Protein AF-A0A972BQ17-F1 (afdb_monomer)

pLDDT: mean 80.41, std 13.52, range [44.25, 97.5]

Structure (mmCIF, N/CA/C/O backbone):
data_AF-A0A972BQ17-F1
#
_entry.id   AF-A0A972BQ17-F1
#
loop_
_atom_site.group_PDB
_atom_site.id
_atom_site.type_symbol
_atom_site.label_atom_id
_atom_site.label_alt_id
_atom_site.label_comp_id
_atom_site.label_asym_id
_atom_site.label_entity_id
_atom_site.label_seq_id
_atom_site.pdbx_PDB_ins_code
_atom_site.Cartn_x
_atom_site.Cartn_y
_atom_site.Cartn_z
_atom_site.occupancy
_atom_site.B_iso_or_equiv
_atom_site.auth_seq_id
_atom_site.auth_comp_id
_atom_site.auth_asym_id
_atom_site.auth_atom_id
_atom_site.pdbx_PDB_model_num
ATOM 1 N N . MET A 1 1 ? 5.286 -0.772 -32.865 1.00 54.47 1 MET A N 1
ATOM 2 C CA . MET A 1 1 ? 3.864 -1.175 -32.809 1.00 54.47 1 MET A CA 1
ATOM 3 C C . MET A 1 1 ? 3.623 -2.475 -33.567 1.00 54.47 1 MET A C 1
ATOM 5 O O . MET A 1 1 ? 2.971 -3.344 -33.008 1.00 54.47 1 MET A O 1
ATOM 9 N N . ASP A 1 2 ? 4.194 -2.655 -34.762 1.00 59.00 2 ASP A N 1
ATOM 10 C CA . ASP A 1 2 ? 3.992 -3.886 -35.552 1.00 59.00 2 ASP A CA 1
ATOM 11 C C . ASP A 1 2 ? 4.653 -5.130 -34.928 1.00 59.00 2 ASP A C 1
ATOM 13 O O . ASP A 1 2 ? 4.007 -6.164 -34.807 1.00 59.00 2 ASP A O 1
ATOM 17 N N . TYR A 1 3 ? 5.858 -4.989 -34.365 1.00 61.72 3 TYR A N 1
ATOM 18 C CA . TYR A 1 3 ? 6.576 -6.077 -33.677 1.00 61.72 3 TYR A CA 1
ATOM 19 C C . TYR A 1 3 ? 5.795 -6.734 -32.519 1.00 61.72 3 TYR A C 1
ATOM 21 O O . TYR A 1 3 ? 5.807 -7.952 -32.380 1.00 61.72 3 TYR A O 1
ATOM 29 N N . VAL A 1 4 ? 5.081 -5.947 -31.702 1.00 63.31 4 VAL A N 1
ATOM 30 C CA . VAL A 1 4 ? 4.314 -6.450 -30.539 1.00 63.31 4 VAL A CA 1
ATOM 31 C C . VAL A 1 4 ? 3.166 -7.358 -30.998 1.00 63.31 4 VAL A C 1
ATOM 33 O O . VAL A 1 4 ? 2.957 -8.438 -30.448 1.00 63.31 4 VAL A O 1
ATOM 36 N N . LYS A 1 5 ? 2.490 -6.969 -32.088 1.00 66.94 5 LYS A N 1
ATOM 37 C CA . LYS A 1 5 ? 1.437 -7.774 -32.719 1.00 66.94 5 LYS A CA 1
ATOM 38 C C . LYS A 1 5 ? 1.998 -9.027 -33.396 1.00 66.94 5 LYS A C 1
ATOM 40 O O . LYS A 1 5 ? 1.369 -10.077 -33.333 1.00 66.94 5 LYS A O 1
ATOM 45 N N . GLU A 1 6 ? 3.178 -8.937 -34.009 1.00 69.88 6 GLU A N 1
ATOM 46 C CA . GLU A 1 6 ? 3.848 -10.066 -34.675 1.00 69.88 6 GLU A CA 1
ATOM 47 C C . GLU A 1 6 ? 4.265 -11.182 -33.706 1.00 69.88 6 GLU A C 1
ATOM 49 O O . GLU A 1 6 ? 4.233 -12.355 -34.076 1.00 69.88 6 GLU A O 1
ATOM 54 N N . ILE A 1 7 ? 4.602 -10.845 -32.456 1.00 70.25 7 ILE A N 1
ATOM 55 C CA . ILE A 1 7 ? 4.907 -11.831 -31.404 1.00 70.25 7 ILE A CA 1
ATOM 56 C C . ILE A 1 7 ? 3.667 -12.289 -30.616 1.00 70.25 7 ILE A C 1
ATOM 58 O O . ILE A 1 7 ? 3.803 -13.077 -29.679 1.00 70.25 7 ILE A O 1
ATOM 62 N N . GLY A 1 8 ? 2.468 -11.824 -30.991 1.00 75.38 8 GLY A N 1
ATOM 63 C CA . GLY A 1 8 ? 1.206 -12.189 -30.342 1.00 75.38 8 GLY A CA 1
ATOM 64 C C . GLY A 1 8 ? 1.109 -11.736 -28.883 1.00 75.38 8 GLY A C 1
ATOM 65 O O . GLY A 1 8 ? 0.513 -12.445 -28.073 1.00 75.38 8 GLY A O 1
ATOM 66 N N . LYS A 1 9 ? 1.739 -10.607 -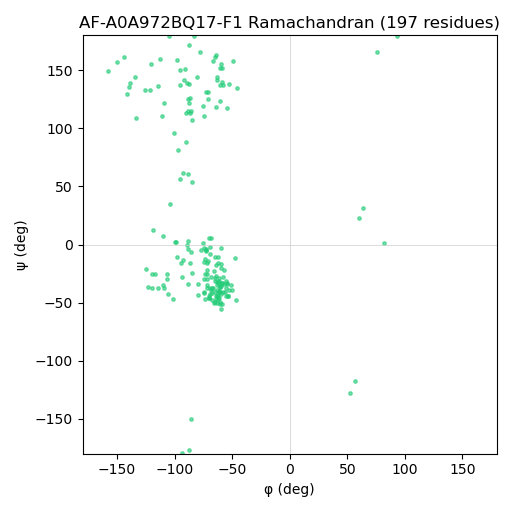28.542 1.00 75.25 9 LYS A N 1
ATOM 67 C CA . LYS A 1 9 ? 1.729 -10.013 -27.199 1.00 75.25 9 LYS A CA 1
ATOM 68 C C . LYS A 1 9 ? 0.965 -8.694 -27.200 1.00 75.25 9 LYS A C 1
ATOM 70 O O . LYS A 1 9 ? 0.811 -8.059 -28.242 1.00 75.25 9 LYS A O 1
ATOM 75 N N . ASP A 1 10 ? 0.529 -8.275 -26.023 1.00 77.81 10 ASP A N 1
ATOM 76 C CA . ASP A 1 10 ? -0.045 -6.958 -25.779 1.00 77.81 10 ASP A CA 1
ATOM 77 C C . ASP A 1 10 ? 1.007 -6.006 -25.201 1.00 77.81 10 ASP A C 1
ATOM 79 O O . ASP A 1 10 ? 1.998 -6.418 -24.602 1.00 77.81 10 ASP A O 1
ATOM 83 N N . CYS A 1 11 ? 0.786 -4.694 -25.325 1.00 75.75 11 CYS A N 1
ATOM 84 C CA . CYS A 1 11 ? 1.703 -3.686 -24.779 1.00 75.75 11 CYS A CA 1
ATOM 85 C C . CYS A 1 11 ? 1.964 -3.890 -23.272 1.00 75.75 11 CYS A C 1
ATOM 87 O O . CYS A 1 11 ? 3.069 -3.644 -22.791 1.00 75.75 11 CYS A O 1
ATOM 89 N N . VAL A 1 12 ? 0.953 -4.369 -22.539 1.00 74.81 12 VAL A N 1
ATOM 90 C CA . VAL A 1 12 ? 1.007 -4.625 -21.089 1.00 74.81 12 VAL A CA 1
ATOM 91 C C . VAL A 1 12 ? 1.857 -5.840 -20.714 1.00 74.81 12 VAL A C 1
ATOM 93 O O . VAL A 1 12 ? 2.229 -5.974 -19.552 1.00 74.81 12 VAL A O 1
ATOM 96 N N . ASP A 1 13 ? 2.185 -6.706 -21.676 1.00 76.00 13 ASP A N 1
ATOM 97 C CA . ASP A 1 13 ? 3.092 -7.835 -21.449 1.00 76.00 13 ASP A CA 1
ATOM 98 C C . ASP A 1 13 ? 4.543 -7.364 -21.289 1.00 76.00 13 ASP A C 1
ATOM 100 O O . ASP A 1 13 ? 5.361 -8.061 -20.693 1.00 76.00 13 ASP A O 1
ATOM 104 N N . CYS A 1 14 ? 4.861 -6.169 -21.797 1.00 74.94 14 CYS A N 1
ATOM 105 C CA . CYS A 1 14 ? 6.169 -5.534 -21.649 1.00 74.94 14 CYS A CA 1
ATOM 106 C C . CYS A 1 14 ? 6.139 -4.360 -20.660 1.00 74.94 14 CYS A C 1
ATOM 108 O O . CYS A 1 14 ? 7.137 -4.091 -20.008 1.00 74.94 14 CYS A O 1
ATOM 110 N N . HIS A 1 15 ? 5.007 -3.671 -20.521 1.00 78.75 15 HIS A N 1
ATOM 111 C CA . HIS A 1 15 ? 4.846 -2.532 -19.618 1.00 78.75 15 HIS A CA 1
ATOM 112 C C . HIS A 1 15 ? 4.137 -2.955 -18.330 1.00 78.75 15 HIS A C 1
ATOM 114 O O . HIS A 1 15 ? 2.904 -3.007 -18.269 1.00 78.75 15 HIS A O 1
ATOM 120 N N . HIS A 1 16 ? 4.917 -3.251 -17.284 1.00 75.69 16 HIS A N 1
ATOM 121 C CA . HIS A 1 16 ? 4.419 -3.770 -15.999 1.00 75.69 16 HIS A CA 1
ATOM 122 C C . HIS A 1 16 ? 3.530 -2.771 -15.229 1.00 75.69 16 HIS A C 1
ATOM 124 O O . HIS A 1 16 ? 2.853 -3.109 -14.253 1.00 75.69 16 HIS A O 1
ATOM 130 N N . GLU A 1 17 ? 3.494 -1.522 -15.681 1.00 71.75 17 GLU A N 1
ATOM 131 C CA . GLU A 1 17 ? 2.600 -0.471 -15.233 1.00 71.75 17 GLU A CA 1
ATOM 132 C C . GLU A 1 17 ? 1.246 -0.417 -15.939 1.00 71.75 17 GLU A C 1
ATOM 134 O O . GLU A 1 17 ? 0.296 0.143 -15.391 1.00 71.75 17 GLU A O 1
ATOM 139 N N . GLY A 1 18 ? 1.123 -1.089 -17.085 1.00 62.47 18 GLY A N 1
ATOM 140 C CA . GLY A 1 18 ? -0.040 -1.053 -17.968 1.00 62.47 18 GLY A CA 1
ATOM 141 C C . GLY A 1 18 ? -1.253 -1.875 -17.523 1.00 62.47 18 GLY A C 1
ATOM 142 O O . GLY A 1 18 ? -2.298 -1.792 -18.158 1.00 62.47 18 GLY A O 1
ATOM 143 N N . LYS A 1 19 ? -1.182 -2.643 -16.426 1.00 60.69 19 LYS A N 1
ATOM 144 C CA . LYS A 1 19 ? -2.341 -3.417 -15.927 1.00 60.69 19 LYS A CA 1
ATOM 145 C C . LYS A 1 19 ? -3.406 -2.572 -15.211 1.00 60.69 19 LYS A C 1
ATOM 147 O O . LYS A 1 19 ? -4.388 -3.130 -14.725 1.00 60.69 19 LYS A O 1
ATOM 152 N N . LYS A 1 20 ? -3.245 -1.244 -15.112 1.00 59.53 20 LYS A N 1
ATOM 153 C CA . LYS A 1 20 ? -4.263 -0.372 -14.507 1.00 59.53 20 LYS A CA 1
ATOM 154 C C . LYS A 1 20 ? -5.286 0.098 -15.552 1.00 59.53 20 LYS A C 1
ATOM 156 O O . LYS A 1 20 ? -4.881 0.751 -16.508 1.00 59.53 20 LYS A O 1
ATOM 161 N N . PRO A 1 21 ? -6.601 -0.111 -15.329 1.00 53.44 21 PRO A N 1
ATOM 162 C CA . PRO A 1 21 ? -7.661 0.325 -16.250 1.00 53.44 21 PRO A CA 1
ATOM 163 C C . PRO A 1 21 ? -7.674 1.831 -16.546 1.00 53.44 21 PRO A C 1
ATOM 165 O O . PRO A 1 21 ? -8.239 2.259 -17.545 1.00 53.44 21 PRO A O 1
ATOM 168 N N . THR A 1 22 ? -7.090 2.639 -15.659 1.00 57.12 22 THR A N 1
ATOM 169 C CA . THR A 1 22 ? -7.093 4.105 -15.730 1.00 57.12 22 THR A CA 1
ATOM 170 C C . THR A 1 22 ? -5.878 4.684 -16.452 1.00 57.12 22 THR A C 1
ATOM 172 O O . THR A 1 22 ? -5.879 5.866 -16.781 1.00 57.12 22 THR A O 1
ATOM 175 N N . LEU A 1 23 ? -4.836 3.884 -16.705 1.00 66.12 23 LEU A N 1
ATOM 176 C CA . LEU A 1 23 ? -3.639 4.362 -17.386 1.00 66.12 23 LEU A CA 1
ATOM 177 C C . LEU A 1 23 ? -3.865 4.279 -18.901 1.00 66.12 23 LEU A C 1
ATOM 179 O O . LEU A 1 23 ? -3.888 3.199 -19.483 1.00 66.12 23 LEU A O 1
ATOM 183 N N . SER A 1 24 ? -4.055 5.435 -19.539 1.00 59.88 24 SER A N 1
ATOM 184 C CA . SER A 1 24 ? -4.444 5.516 -20.957 1.00 59.88 24 SER A CA 1
ATOM 185 C C . SER A 1 24 ? -3.327 5.114 -21.936 1.00 59.88 24 SER A C 1
ATOM 187 O O . SER A 1 24 ? -3.595 4.883 -23.114 1.00 59.88 24 SER A O 1
ATOM 189 N N . SER A 1 25 ? -2.076 5.019 -21.472 1.00 67.50 25 SER A N 1
ATOM 190 C CA . SER A 1 25 ? -0.921 4.614 -22.279 1.00 67.50 25 SER A CA 1
ATOM 191 C C . SER A 1 25 ? 0.219 4.072 -21.416 1.00 67.50 25 SER A C 1
ATOM 193 O O . SER A 1 25 ? 0.426 4.534 -20.296 1.00 67.50 25 SER A O 1
ATOM 195 N N . ALA A 1 26 ? 0.992 3.141 -21.975 1.00 75.31 26 ALA A N 1
ATOM 196 C CA . ALA A 1 26 ? 2.261 2.685 -21.413 1.00 75.31 26 ALA A CA 1
ATOM 197 C C . ALA A 1 26 ? 3.209 3.864 -21.124 1.00 75.31 26 ALA A C 1
ATOM 199 O O . ALA A 1 26 ? 3.319 4.787 -21.936 1.00 75.31 26 ALA A O 1
ATOM 200 N N . VAL A 1 27 ? 3.890 3.828 -19.979 1.00 79.94 27 VAL A N 1
ATOM 201 C CA . VAL A 1 27 ? 4.843 4.861 -19.564 1.00 79.94 27 VAL A CA 1
ATOM 202 C C . VAL A 1 27 ? 6.246 4.404 -19.979 1.00 79.94 27 VAL A C 1
ATOM 204 O O . VAL A 1 27 ? 6.585 3.230 -19.827 1.00 79.94 27 VAL A O 1
ATOM 207 N N . PRO A 1 28 ? 7.100 5.282 -20.531 1.00 84.31 28 PRO A N 1
ATOM 208 C CA . PRO A 1 28 ? 8.475 4.904 -20.834 1.00 84.31 28 PRO A CA 1
ATOM 209 C C . PRO A 1 28 ? 9.201 4.430 -19.571 1.00 84.31 28 PRO A C 1
ATOM 211 O O . PRO A 1 28 ? 9.125 5.094 -18.540 1.00 84.31 28 PRO A O 1
ATOM 214 N N . CYS A 1 29 ? 9.987 3.349 -19.659 1.00 84.19 29 CYS A N 1
ATOM 215 C CA . CYS A 1 29 ? 10.745 2.823 -18.513 1.00 84.19 29 CYS A CA 1
ATOM 216 C C . CYS A 1 29 ? 11.552 3.933 -17.829 1.00 84.19 29 CYS A C 1
ATOM 218 O O . CYS A 1 29 ? 11.598 4.025 -16.609 1.00 84.19 29 CYS A O 1
ATOM 220 N N . GLY A 1 30 ? 12.117 4.833 -18.641 1.00 86.31 30 GLY A N 1
ATOM 221 C CA . GLY A 1 30 ? 12.927 5.960 -18.205 1.00 86.31 30 GLY A CA 1
ATOM 222 C C . GLY A 1 30 ? 12.236 7.003 -17.331 1.00 86.31 30 GLY A C 1
ATOM 223 O O . GLY A 1 30 ? 12.949 7.797 -16.722 1.00 86.31 30 GLY A O 1
ATOM 224 N N . SER A 1 31 ? 10.904 7.010 -17.278 1.00 85.75 31 SER A N 1
ATOM 225 C CA . SER A 1 31 ? 10.126 7.914 -16.433 1.00 85.75 31 SER A CA 1
ATOM 226 C C . SER A 1 31 ? 10.168 7.506 -14.959 1.00 85.75 31 SER A C 1
ATOM 228 O O . SER A 1 31 ? 10.110 8.375 -14.097 1.00 85.75 31 SER A O 1
ATOM 230 N N . CYS A 1 32 ? 10.308 6.209 -14.663 1.00 83.88 32 CYS A N 1
ATOM 231 C CA . CYS A 1 32 ? 10.485 5.701 -13.295 1.00 83.88 32 CYS A CA 1
ATOM 232 C C . CYS A 1 32 ? 11.910 5.180 -13.052 1.00 83.88 32 CYS A C 1
ATOM 234 O O . CYS A 1 32 ? 12.472 5.400 -11.987 1.00 83.88 32 CYS A O 1
ATOM 236 N N . HIS A 1 33 ? 12.514 4.536 -14.049 1.00 86.50 33 HIS A N 1
ATOM 237 C CA . HIS A 1 33 ? 13.873 4.000 -14.023 1.00 86.50 33 HIS A CA 1
ATOM 238 C C . HIS A 1 33 ? 14.828 4.994 -14.685 1.00 86.50 33 HIS A C 1
ATOM 240 O O . HIS A 1 33 ? 15.141 4.911 -15.880 1.00 86.50 33 HIS A O 1
ATOM 246 N N . ALA A 1 34 ? 15.244 5.999 -13.920 1.00 86.06 34 ALA A N 1
ATOM 247 C CA . ALA A 1 34 ? 16.163 7.016 -14.403 1.00 86.06 34 ALA A CA 1
ATOM 248 C C . ALA A 1 34 ? 17.556 6.427 -14.688 1.00 86.06 34 ALA A C 1
ATOM 250 O O . ALA A 1 34 ? 17.931 5.370 -14.175 1.00 86.06 34 ALA A O 1
ATOM 251 N N . THR A 1 35 ? 18.330 7.114 -15.529 1.00 86.69 35 THR A N 1
ATOM 252 C CA . THR A 1 35 ? 19.771 6.837 -15.633 1.00 86.69 35 THR A CA 1
ATOM 253 C C . THR A 1 35 ? 20.471 7.242 -14.335 1.00 86.69 35 THR A C 1
ATOM 255 O O . THR A 1 35 ? 21.350 6.534 -13.867 1.00 86.69 35 THR A O 1
ATOM 258 N N . GLU A 1 36 ? 20.027 8.346 -13.726 1.00 83.19 36 GLU A N 1
ATOM 259 C CA . GLU A 1 36 ? 20.487 8.823 -12.425 1.00 83.19 36 GLU A CA 1
ATOM 260 C C . GLU A 1 36 ? 19.302 9.352 -11.610 1.00 83.19 36 GLU A C 1
ATOM 262 O O . GLU A 1 36 ? 18.475 10.108 -12.119 1.00 83.19 36 GLU A O 1
ATOM 267 N N . PHE A 1 37 ? 19.239 8.992 -10.330 1.00 78.94 37 PHE A N 1
ATOM 268 C CA . PHE A 1 37 ? 18.228 9.484 -9.389 1.00 78.94 37 PHE A CA 1
ATOM 269 C C . PHE A 1 37 ? 18.738 10.719 -8.635 1.00 78.94 37 PHE A C 1
ATOM 271 O O . PHE A 1 37 ? 18.920 10.708 -7.417 1.00 78.94 37 PHE A O 1
ATOM 278 N N . ASN A 1 38 ? 19.026 11.774 -9.390 1.00 78.06 38 ASN A N 1
ATOM 279 C CA . ASN A 1 38 ? 19.574 13.030 -8.884 1.00 78.06 38 ASN A CA 1
ATOM 280 C C . ASN A 1 38 ? 18.461 14.063 -8.577 1.00 78.06 38 ASN A C 1
ATOM 282 O O . ASN A 1 38 ? 17.270 13.793 -8.738 1.00 78.06 38 ASN A O 1
ATOM 286 N N . ALA A 1 39 ? 18.845 15.262 -8.126 1.00 80.19 39 ALA A N 1
ATOM 287 C CA . ALA A 1 39 ? 17.893 16.320 -7.768 1.00 80.19 39 ALA A CA 1
ATOM 288 C C . ALA A 1 39 ? 17.015 16.794 -8.946 1.00 80.19 39 ALA A C 1
ATOM 290 O O . ALA A 1 39 ? 15.885 17.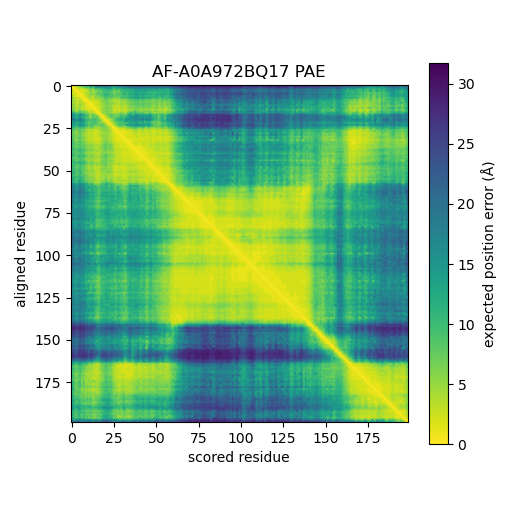227 -8.724 1.00 80.19 39 ALA A O 1
ATOM 291 N N . GLU A 1 40 ? 17.514 16.699 -10.182 1.00 83.62 40 GLU A N 1
ATOM 292 C CA . GLU A 1 40 ? 16.753 17.023 -11.394 1.00 83.62 40 GLU A CA 1
ATOM 293 C C . GLU A 1 40 ? 15.617 16.016 -11.590 1.00 83.62 40 GLU A C 1
ATOM 295 O O . GLU A 1 40 ? 14.459 16.418 -11.683 1.00 83.62 40 GLU A O 1
ATOM 300 N N . PHE A 1 41 ? 15.900 14.711 -11.486 1.00 84.12 41 PHE A N 1
ATOM 301 C CA . PHE A 1 41 ? 14.850 13.688 -11.476 1.00 84.12 41 PHE A CA 1
ATOM 302 C C . PHE A 1 41 ? 13.818 13.941 -10.369 1.00 84.12 41 PHE A C 1
ATOM 304 O O . PHE A 1 41 ? 12.614 13.856 -10.619 1.00 84.12 41 PHE A O 1
ATOM 311 N N . SER A 1 42 ? 14.260 14.280 -9.151 1.00 78.00 42 SER A N 1
ATOM 312 C CA . SER A 1 42 ? 13.363 14.575 -8.025 1.00 78.00 42 SER A CA 1
ATOM 313 C C . SER A 1 42 ? 12.418 15.749 -8.298 1.00 78.00 42 SER A C 1
ATOM 315 O O . SER A 1 42 ? 11.278 15.724 -7.840 1.00 78.00 42 SER A O 1
ATOM 317 N N . SER A 1 43 ? 12.879 16.771 -9.021 1.00 82.44 43 SER A N 1
ATOM 318 C CA . SER A 1 43 ? 12.066 17.918 -9.437 1.00 82.44 43 SER A CA 1
ATOM 319 C C . SER A 1 43 ? 11.094 17.535 -10.556 1.00 82.44 43 SER A C 1
ATOM 321 O O . SER A 1 43 ? 9.900 17.824 -10.487 1.00 82.44 43 SER A O 1
ATOM 323 N N . ASP A 1 44 ? 11.595 16.837 -11.570 1.00 86.19 44 ASP A N 1
ATOM 324 C CA . ASP A 1 44 ? 10.884 16.649 -12.830 1.00 86.19 44 ASP A CA 1
ATOM 325 C C . ASP A 1 44 ? 9.810 15.560 -12.766 1.00 86.19 44 ASP A C 1
ATOM 327 O O . ASP A 1 44 ? 8.763 15.684 -13.403 1.00 86.19 44 ASP A O 1
ATOM 331 N N . HIS A 1 45 ? 10.011 14.488 -11.993 1.00 85.38 45 HIS A N 1
ATOM 332 C CA . HIS A 1 45 ? 9.025 13.400 -11.943 1.00 85.38 45 HIS A CA 1
ATOM 333 C C . HIS A 1 45 ? 7.692 13.837 -11.314 1.00 85.38 45 HIS A C 1
ATOM 335 O O . HIS A 1 45 ? 6.657 13.244 -11.611 1.00 85.38 45 HIS A O 1
ATOM 341 N N . GLN A 1 46 ? 7.695 14.894 -10.494 1.00 82.31 46 GLN A N 1
ATOM 342 C CA . GLN A 1 46 ? 6.486 15.443 -9.872 1.00 82.31 46 GLN A CA 1
ATOM 343 C C . GLN A 1 46 ? 5.512 16.027 -10.903 1.00 82.31 46 GLN A C 1
ATOM 345 O O . GLN A 1 46 ? 4.306 16.048 -10.667 1.00 82.31 46 GLN A O 1
ATOM 350 N N . THR A 1 47 ? 6.024 16.511 -12.038 1.00 84.88 47 THR A N 1
ATOM 351 C CA . THR A 1 47 ? 5.227 17.145 -13.098 1.00 84.88 47 THR A CA 1
ATOM 352 C C . THR A 1 47 ? 5.070 16.256 -14.327 1.00 84.88 47 THR A C 1
ATOM 354 O O . THR A 1 47 ? 4.086 16.388 -15.052 1.00 84.88 47 THR A O 1
ATOM 357 N N . ASN A 1 48 ? 6.012 15.336 -14.551 1.00 85.56 48 ASN A N 1
ATOM 358 C CA . ASN A 1 48 ? 6.078 14.527 -15.767 1.00 85.56 48 ASN A CA 1
ATOM 359 C C . ASN A 1 48 ? 5.472 13.121 -15.631 1.00 85.56 48 ASN A C 1
ATOM 361 O O . ASN A 1 48 ? 5.303 12.438 -16.644 1.00 85.56 48 ASN A O 1
ATOM 365 N N . LEU A 1 49 ? 5.147 12.666 -14.415 1.00 84.88 49 LEU A N 1
ATOM 366 C CA . LEU A 1 49 ? 4.509 11.367 -14.200 1.00 84.88 49 LEU A CA 1
ATOM 367 C C . LEU A 1 49 ? 2.976 11.460 -14.175 1.00 84.88 49 LEU A C 1
ATOM 369 O O . LEU A 1 49 ? 2.426 12.389 -13.580 1.00 84.88 49 LEU A O 1
ATOM 373 N N . PRO A 1 50 ? 2.260 10.472 -14.751 1.00 83.06 50 PRO A N 1
ATOM 374 C CA . PRO A 1 50 ? 0.813 10.377 -14.593 1.00 83.06 50 PRO A CA 1
ATOM 375 C C . PRO A 1 50 ? 0.435 10.209 -13.118 1.00 83.06 50 PRO A C 1
ATOM 377 O O . PRO A 1 50 ? 1.049 9.409 -12.403 1.00 83.06 50 PRO A O 1
ATOM 380 N N . GLN A 1 51 ? -0.605 10.913 -12.670 1.00 79.56 51 GLN A N 1
ATOM 381 C CA . GLN A 1 51 ? -1.050 10.920 -11.271 1.00 79.56 51 GLN A CA 1
ATOM 382 C C . GLN A 1 51 ? -1.347 9.506 -10.735 1.00 79.56 51 GLN A C 1
ATOM 384 O O . GLN A 1 51 ? -1.126 9.202 -9.563 1.00 79.56 51 GLN A O 1
ATOM 389 N N . GLU A 1 52 ? -1.799 8.600 -11.602 1.00 77.75 52 GLU A N 1
ATOM 390 C CA . GLU A 1 52 ? -2.118 7.205 -11.288 1.00 77.75 52 GLU A CA 1
ATOM 391 C C . GLU A 1 52 ? -0.891 6.385 -10.850 1.00 77.75 52 GLU A C 1
ATOM 393 O O . GLU A 1 52 ? -1.034 5.300 -10.264 1.00 77.75 52 GLU A O 1
ATOM 398 N N . THR A 1 53 ? 0.311 6.888 -11.147 1.00 77.25 53 THR A N 1
ATOM 399 C CA . THR A 1 53 ? 1.594 6.255 -10.823 1.00 77.25 53 THR A CA 1
ATOM 400 C C . THR A 1 53 ? 2.202 6.750 -9.514 1.00 77.25 53 THR A C 1
ATOM 402 O O . THR A 1 53 ? 3.037 6.044 -8.954 1.00 77.25 53 THR A O 1
ATOM 405 N N . CYS A 1 54 ? 1.736 7.876 -8.958 1.00 77.88 54 CYS A N 1
ATOM 406 C CA . CYS A 1 54 ? 2.316 8.474 -7.750 1.00 77.88 54 CYS A CA 1
ATOM 407 C C . CYS A 1 54 ? 2.297 7.510 -6.558 1.00 77.88 54 CYS A C 1
ATOM 409 O O . CYS A 1 54 ? 3.296 7.367 -5.859 1.00 77.88 54 CYS A O 1
ATOM 411 N N . VAL A 1 55 ? 1.202 6.760 -6.390 1.00 74.06 55 VAL A N 1
ATOM 412 C CA . VAL A 1 55 ? 1.033 5.782 -5.297 1.00 74.06 55 VAL A CA 1
ATOM 413 C C . VAL A 1 55 ? 1.928 4.545 -5.416 1.00 74.06 55 VAL A C 1
ATOM 415 O O . VAL A 1 55 ? 1.866 3.673 -4.560 1.00 74.06 55 VAL A O 1
ATOM 418 N N . ARG A 1 56 ? 2.738 4.416 -6.476 1.00 74.56 56 ARG A N 1
ATOM 419 C CA . ARG A 1 56 ? 3.738 3.338 -6.570 1.00 74.56 56 ARG A CA 1
ATOM 420 C C . ARG A 1 56 ? 4.900 3.552 -5.612 1.00 74.56 56 ARG A C 1
ATOM 422 O O . ARG A 1 56 ? 5.436 2.581 -5.101 1.00 74.56 56 ARG A O 1
ATOM 429 N N . CYS A 1 57 ? 5.269 4.811 -5.401 1.00 73.81 57 CYS A N 1
ATOM 430 C CA . CYS A 1 57 ? 6.361 5.195 -4.509 1.00 73.81 57 CYS A CA 1
ATOM 431 C C . CYS A 1 57 ? 5.822 5.976 -3.314 1.00 73.81 57 CYS A C 1
ATOM 433 O O . CYS A 1 57 ? 6.265 5.783 -2.191 1.00 73.81 57 CYS A O 1
ATOM 435 N N . HIS A 1 58 ? 4.809 6.810 -3.545 1.00 72.25 58 HIS A N 1
ATOM 436 C CA . HIS A 1 58 ? 4.121 7.542 -2.502 1.00 72.25 58 HIS A CA 1
ATOM 437 C C . HIS A 1 58 ? 2.857 6.801 -2.052 1.00 72.25 58 HIS A C 1
ATOM 439 O O . HIS A 1 58 ? 1.735 7.294 -2.171 1.00 72.25 58 HIS A O 1
ATOM 445 N N . HIS A 1 59 ? 3.014 5.550 -1.620 1.00 68.56 59 HIS A N 1
ATOM 446 C CA . HIS A 1 59 ? 1.908 4.853 -0.975 1.00 68.56 59 HIS A CA 1
ATOM 447 C C . HIS A 1 59 ? 1.813 5.294 0.484 1.00 68.56 59 HIS A C 1
ATOM 449 O O . HIS A 1 59 ? 2.822 5.519 1.150 1.00 68.56 59 HIS A O 1
ATOM 455 N N . VAL A 1 60 ? 0.586 5.397 0.983 1.00 70.75 60 VAL A N 1
ATOM 456 C CA . VAL A 1 60 ? 0.359 5.621 2.408 1.00 70.75 60 VAL A CA 1
ATOM 457 C C . VAL A 1 60 ? 0.684 4.332 3.151 1.00 70.75 60 VAL A C 1
ATOM 459 O O . VAL A 1 60 ? 0.240 3.253 2.750 1.00 70.75 60 VAL A O 1
ATOM 462 N N . GLU A 1 61 ? 1.469 4.437 4.216 1.00 75.94 61 GLU A N 1
ATOM 463 C CA . GLU A 1 61 ? 1.652 3.336 5.153 1.00 75.94 61 GLU A CA 1
ATOM 464 C C . GLU A 1 61 ? 0.543 3.390 6.200 1.00 75.94 61 GLU A C 1
ATOM 466 O O . GLU A 1 61 ? 0.302 4.417 6.837 1.00 75.94 61 GLU A O 1
ATOM 471 N N . LEU A 1 62 ? -0.163 2.273 6.351 1.00 79.88 62 LEU A N 1
ATOM 472 C CA . LEU A 1 62 ? -1.155 2.113 7.402 1.00 79.88 62 LEU A CA 1
ATOM 473 C C . LEU A 1 62 ? -0.446 1.584 8.643 1.00 79.88 62 LEU A C 1
ATOM 475 O O . LEU A 1 62 ? 0.204 0.539 8.614 1.00 79.88 62 LEU A O 1
ATOM 479 N N . GLY A 1 63 ? -0.554 2.347 9.716 1.00 80.94 63 GLY A N 1
ATOM 480 C CA . GLY A 1 63 ? 0.001 2.043 11.015 1.00 80.94 63 GLY A CA 1
ATOM 481 C C . GLY A 1 63 ? -0.926 1.175 11.838 1.00 80.94 63 GLY A C 1
ATOM 482 O O . GLY A 1 63 ? -1.688 0.341 11.334 1.00 80.94 63 GLY A O 1
ATOM 483 N N . LYS A 1 64 ? -0.832 1.368 13.152 1.00 87.38 64 LYS A N 1
ATOM 484 C CA . LYS A 1 64 ? -1.590 0.578 14.109 1.00 87.38 64 LYS A CA 1
ATOM 485 C C . LYS A 1 64 ? -3.091 0.719 13.836 1.00 87.38 64 LYS A C 1
ATOM 487 O O . LYS A 1 64 ? -3.591 1.806 13.555 1.00 87.38 64 LYS A O 1
ATOM 492 N N . LEU A 1 65 ? -3.799 -0.398 13.967 1.00 88.69 65 LEU A N 1
ATOM 493 C CA . LEU A 1 65 ? -5.252 -0.418 13.983 1.00 88.69 65 LEU A CA 1
ATOM 494 C C . LEU A 1 65 ? -5.761 0.356 15.218 1.00 88.69 65 LEU A C 1
ATOM 496 O O . LEU A 1 65 ? -5.468 -0.008 16.360 1.00 88.69 65 LEU A O 1
ATOM 500 N N . THR A 1 66 ? -6.510 1.428 14.987 1.00 87.38 66 THR A N 1
ATOM 501 C CA . THR A 1 66 ? -7.227 2.240 15.976 1.00 87.38 66 THR A CA 1
ATOM 502 C C . THR A 1 66 ? -8.592 1.618 16.275 1.00 87.38 66 THR A C 1
ATOM 504 O O . THR A 1 66 ? -9.632 2.258 16.156 1.00 87.38 66 THR A O 1
ATOM 507 N N . TYR A 1 67 ? 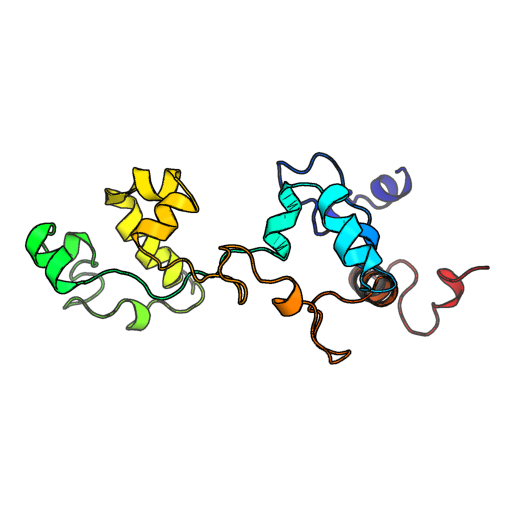-8.581 0.339 16.646 1.00 89.50 67 TYR A N 1
ATOM 508 C CA . TYR A 1 67 ? -9.760 -0.452 16.987 1.00 89.50 67 TYR A CA 1
ATOM 509 C C . TYR A 1 67 ? -9.576 -1.061 18.374 1.00 89.50 67 TYR A C 1
ATOM 511 O O . TYR A 1 67 ? -8.524 -1.634 18.668 1.00 89.50 67 TYR A O 1
ATOM 519 N N . ASP A 1 68 ? -10.608 -0.948 19.204 1.00 92.06 68 ASP A N 1
ATOM 520 C CA . ASP A 1 68 ? -10.686 -1.595 20.509 1.00 92.06 68 ASP A CA 1
ATOM 521 C C . ASP A 1 68 ? -11.761 -2.680 20.457 1.00 92.06 68 ASP A C 1
ATOM 523 O O . ASP A 1 68 ? -12.945 -2.381 20.308 1.00 92.06 68 ASP A O 1
ATOM 527 N N . HIS A 1 69 ? -11.330 -3.939 20.524 1.00 92.38 69 HIS A N 1
ATOM 528 C CA . HIS A 1 69 ? -12.209 -5.092 20.358 1.00 92.38 69 HIS A CA 1
ATOM 529 C C . HIS A 1 69 ? -13.323 -5.134 21.406 1.00 92.38 69 HIS A C 1
ATOM 531 O O . HIS A 1 69 ? -14.491 -5.279 21.052 1.00 92.38 69 HIS A O 1
ATOM 537 N N . ASP A 1 70 ? -12.967 -4.979 22.680 1.00 94.38 70 ASP A N 1
ATOM 538 C CA . ASP A 1 70 ? -13.891 -5.199 23.792 1.00 94.38 70 ASP A CA 1
ATOM 539 C C . ASP A 1 70 ? -14.950 -4.098 23.835 1.00 94.38 70 ASP A C 1
ATOM 541 O O . ASP A 1 70 ? -16.146 -4.384 23.874 1.00 94.38 70 ASP A O 1
ATOM 545 N N . THR A 1 71 ? -14.530 -2.838 23.696 1.00 95.31 71 THR A N 1
ATOM 546 C CA . THR A 1 71 ? -15.456 -1.702 23.633 1.00 95.31 71 THR A CA 1
ATOM 547 C C . THR A 1 71 ? -16.403 -1.821 22.440 1.00 95.31 71 THR A C 1
ATOM 549 O O . THR A 1 71 ? -17.588 -1.504 22.555 1.00 95.31 71 THR A O 1
ATOM 552 N N . HIS A 1 72 ? -15.902 -2.259 21.282 1.00 93.94 72 HIS A N 1
ATOM 553 C CA . HIS A 1 72 ? -16.722 -2.378 20.081 1.00 93.94 72 HIS A CA 1
ATOM 554 C C . HIS A 1 72 ? -17.744 -3.514 20.206 1.00 93.94 72 HIS A C 1
ATOM 556 O O . HIS A 1 72 ? -18.921 -3.321 19.896 1.00 93.94 72 HIS A O 1
ATOM 562 N N . ALA A 1 73 ? -17.318 -4.669 20.720 1.00 94.62 73 ALA A N 1
ATOM 563 C CA . ALA A 1 73 ? -18.199 -5.801 20.968 1.00 94.62 73 ALA A CA 1
ATOM 564 C C . ALA A 1 73 ? -19.301 -5.445 21.978 1.00 94.62 73 ALA A C 1
ATOM 566 O O . ALA A 1 73 ? -20.473 -5.697 21.713 1.00 94.62 73 ALA A O 1
ATOM 567 N N . GLU A 1 74 ? -18.956 -4.793 23.091 1.00 96.00 74 GLU A N 1
ATOM 568 C CA . GLU A 1 74 ? -19.926 -4.402 24.122 1.00 96.00 74 GLU A CA 1
ATOM 569 C C . GLU A 1 74 ? -20.979 -3.402 23.624 1.00 96.00 74 GLU A C 1
ATOM 571 O O . GLU A 1 74 ? -22.126 -3.434 24.074 1.00 96.00 74 GLU A O 1
ATOM 576 N N . GLN A 1 75 ? -20.599 -2.491 22.726 1.00 95.00 75 GLN A N 1
ATOM 577 C CA . GLN A 1 75 ? -21.490 -1.426 22.263 1.00 95.00 75 GLN A CA 1
ATOM 578 C C . GLN A 1 75 ? -22.343 -1.818 21.055 1.00 95.00 75 GLN A C 1
ATOM 580 O O . GLN A 1 75 ? -23.467 -1.325 20.935 1.00 95.00 75 GLN A O 1
ATOM 585 N N . TYR A 1 76 ? -21.815 -2.653 20.156 1.00 92.75 76 TYR A N 1
ATOM 586 C CA . TYR A 1 76 ? -22.402 -2.846 18.827 1.00 92.75 76 TYR A CA 1
ATOM 587 C C . TYR A 1 76 ? -22.724 -4.302 18.481 1.00 92.75 76 TYR A C 1
ATOM 589 O O . TYR A 1 76 ? -23.572 -4.519 17.615 1.00 92.75 76 TYR A O 1
ATOM 597 N N . ALA A 1 77 ? -22.106 -5.291 19.135 1.00 93.12 77 ALA A N 1
ATOM 598 C CA . ALA A 1 77 ? -22.378 -6.697 18.847 1.00 93.12 77 ALA A CA 1
ATOM 599 C C . ALA A 1 77 ? -23.540 -7.231 19.697 1.00 93.12 77 ALA A C 1
ATOM 601 O O . ALA A 1 77 ? -23.664 -6.956 20.889 1.00 93.12 77 ALA A O 1
ATOM 602 N N . SER A 1 78 ? -24.393 -8.037 19.072 1.00 94.06 78 SER A N 1
ATOM 603 C CA . SER A 1 78 ? -25.463 -8.784 19.738 1.00 94.06 78 SER A CA 1
ATOM 604 C C . SER A 1 78 ? -25.028 -10.202 20.119 1.00 94.06 78 SER A C 1
ATOM 606 O O . SER A 1 78 ? -25.517 -10.758 21.104 1.00 94.06 78 SER A O 1
ATOM 608 N N . ALA A 1 79 ? -24.084 -10.770 19.365 1.00 93.25 79 ALA A N 1
ATOM 609 C CA . ALA A 1 79 ? -23.460 -12.061 19.613 1.00 93.25 79 ALA A CA 1
ATOM 610 C C . ALA A 1 79 ? -22.020 -12.084 19.074 1.00 93.25 79 ALA A C 1
ATOM 612 O O . ALA A 1 79 ? -21.683 -11.368 18.136 1.00 93.25 79 ALA A O 1
ATOM 613 N N . CYS A 1 80 ? -21.168 -12.965 19.610 1.00 92.62 80 CYS A N 1
ATOM 614 C CA . CYS A 1 80 ? -19.781 -13.106 19.142 1.00 92.62 80 CYS A CA 1
ATOM 615 C C . CYS A 1 80 ? -19.706 -13.475 17.649 1.00 92.62 80 CYS A C 1
ATOM 617 O O . CYS A 1 80 ? -18.805 -13.041 16.935 1.00 92.62 80 CYS A O 1
ATOM 619 N N . THR A 1 81 ? -20.690 -14.242 17.173 1.00 92.69 81 THR A N 1
ATOM 620 C CA . THR A 1 81 ? -20.840 -14.686 15.779 1.00 92.69 81 THR A CA 1
ATOM 621 C C . THR A 1 81 ? -21.196 -13.562 14.805 1.00 92.69 81 THR A C 1
ATOM 623 O O . THR A 1 81 ? -21.181 -13.779 13.595 1.00 92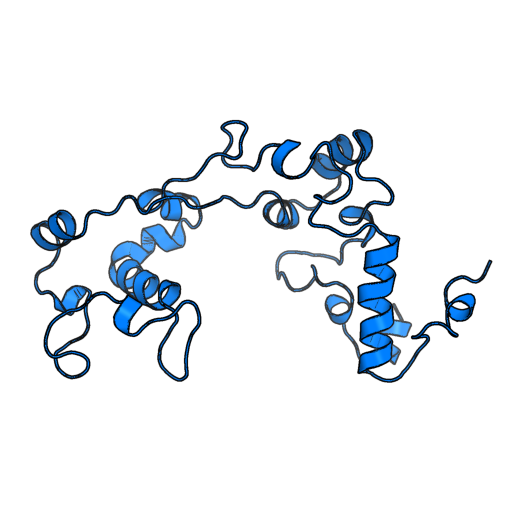.69 81 THR A O 1
ATOM 626 N N . ASP A 1 82 ? -21.504 -12.358 15.298 1.00 93.06 82 ASP A N 1
ATOM 627 C CA . ASP A 1 82 ? -21.690 -11.184 14.437 1.00 93.06 82 ASP A CA 1
ATOM 628 C C . ASP A 1 82 ? -20.372 -10.824 13.727 1.00 93.06 82 ASP A C 1
ATOM 630 O O . ASP A 1 82 ? -20.375 -10.303 12.612 1.00 93.06 82 ASP A O 1
ATOM 634 N N . CYS A 1 83 ? -19.231 -11.165 14.339 1.00 93.44 83 CYS A N 1
ATOM 635 C CA . CYS A 1 83 ? -17.898 -10.964 13.770 1.00 93.44 83 CYS A CA 1
ATOM 636 C C . CYS A 1 83 ? -17.120 -12.277 13.595 1.00 93.44 83 CYS A C 1
ATOM 638 O O . CYS A 1 83 ? -16.425 -12.443 12.591 1.00 93.44 83 CYS A O 1
ATOM 640 N N . HIS A 1 84 ? -17.254 -13.219 14.530 1.00 94.19 84 HIS A N 1
ATOM 641 C CA . HIS A 1 84 ? -16.599 -14.527 14.483 1.00 94.19 84 HIS A CA 1
ATOM 642 C C . HIS A 1 84 ? -17.417 -15.563 13.711 1.00 94.19 84 HIS A C 1
ATOM 644 O O . HIS A 1 84 ? -18.548 -15.318 13.289 1.00 94.19 84 HIS A O 1
ATOM 650 N N . HIS A 1 85 ? -16.821 -16.728 13.481 1.00 92.75 85 HIS A N 1
ATOM 651 C CA . HIS A 1 85 ? -17.549 -17.872 12.956 1.00 92.75 85 HIS A CA 1
ATOM 652 C C . HIS A 1 85 ? -18.376 -18.543 14.055 1.00 92.75 85 HIS A C 1
ATOM 654 O O . HIS A 1 85 ? -18.216 -18.261 15.243 1.00 92.75 85 HIS A O 1
ATOM 660 N N . ASP A 1 86 ? -19.294 -19.409 13.645 1.00 91.06 86 ASP A N 1
ATOM 661 C CA . ASP A 1 86 ? -20.042 -20.246 14.573 1.00 91.06 86 ASP A CA 1
ATOM 662 C C . ASP A 1 86 ? -19.257 -21.512 14.972 1.00 91.06 86 ASP A C 1
ATOM 664 O O . ASP A 1 86 ? -18.138 -21.780 14.513 1.00 91.06 86 ASP A O 1
ATOM 668 N N . ALA A 1 87 ? -19.892 -22.304 15.838 1.00 92.19 87 ALA A N 1
ATOM 669 C CA . ALA A 1 87 ? -19.339 -23.522 16.413 1.00 92.19 87 ALA A CA 1
ATOM 670 C C . ALA A 1 87 ? -19.014 -24.632 15.395 1.00 92.19 87 ALA A C 1
ATOM 672 O O . ALA A 1 87 ? -18.369 -25.614 15.767 1.00 92.19 87 ALA A O 1
ATOM 673 N N . GLU A 1 88 ? -19.445 -24.515 14.132 1.00 92.62 88 GLU A N 1
ATOM 674 C CA . GLU A 1 88 ? -19.081 -25.468 13.079 1.00 92.62 88 GLU A CA 1
ATOM 675 C C . GLU A 1 88 ? -17.613 -25.321 12.655 1.00 92.62 88 GLU A C 1
ATOM 677 O O . GLU A 1 88 ? -17.008 -26.293 12.196 1.00 92.62 88 GLU A O 1
ATOM 682 N N . ILE A 1 89 ? -17.030 -24.129 12.834 1.00 91.94 89 ILE A N 1
ATOM 683 C CA . ILE A 1 89 ? -15.632 -23.834 12.494 1.00 91.94 89 ILE A CA 1
ATOM 684 C C . ILE A 1 89 ? -14.748 -23.846 13.744 1.00 91.94 89 ILE A C 1
ATOM 686 O O . ILE A 1 89 ? -13.685 -24.470 13.735 1.00 91.94 89 ILE A O 1
ATOM 690 N N . GLU A 1 90 ? -15.176 -23.189 14.823 1.00 87.38 90 GLU A N 1
ATOM 691 C CA . GLU A 1 90 ? -14.432 -23.125 16.083 1.00 87.38 90 GLU A CA 1
ATOM 692 C C . GLU A 1 90 ? -15.379 -23.211 17.281 1.00 87.38 90 GLU A C 1
ATOM 694 O O . GLU A 1 90 ? -16.362 -22.487 17.356 1.00 87.38 90 GLU A O 1
ATOM 699 N N . ALA A 1 91 ? -15.095 -24.099 18.238 1.00 87.81 91 ALA A N 1
ATOM 700 C CA . ALA A 1 91 ? -15.988 -24.313 19.381 1.00 87.81 91 ALA A CA 1
ATOM 701 C C . ALA A 1 91 ? -16.161 -23.057 20.254 1.00 87.81 91 ALA A C 1
ATOM 703 O O . ALA A 1 91 ? -17.224 -22.863 20.833 1.00 87.81 91 ALA A O 1
ATOM 704 N N . GLU A 1 92 ? -15.120 -22.227 20.340 1.00 90.25 92 GLU A N 1
ATOM 705 C CA . GLU A 1 92 ? -15.114 -20.936 21.025 1.00 90.25 92 GLU A CA 1
ATOM 706 C C . GLU A 1 92 ? -14.341 -19.927 20.161 1.00 90.25 92 GLU A C 1
ATOM 708 O O . GLU A 1 92 ? -13.292 -20.307 19.630 1.00 90.25 92 GLU A O 1
ATOM 713 N N . PRO A 1 93 ? -14.803 -18.666 20.042 1.00 91.56 93 PRO A N 1
ATOM 714 C CA . PRO A 1 93 ? -14.127 -17.633 19.261 1.00 91.56 93 PRO A CA 1
ATOM 715 C C . PRO A 1 93 ? -12.660 -17.428 19.663 1.00 91.56 93 PRO A C 1
ATOM 717 O O . PRO A 1 93 ? -12.351 -17.021 20.787 1.00 91.56 93 PRO A O 1
ATOM 720 N N . GLY A 1 94 ? -11.747 -17.691 18.730 1.00 91.50 94 GLY A N 1
ATOM 721 C CA . GLY A 1 94 ? -10.313 -17.480 18.869 1.00 91.50 94 GLY A CA 1
ATOM 722 C C . GLY A 1 94 ? -9.800 -16.265 18.096 1.00 91.50 94 GLY A C 1
ATOM 723 O O . GLY A 1 94 ? -10.526 -15.557 17.397 1.00 91.50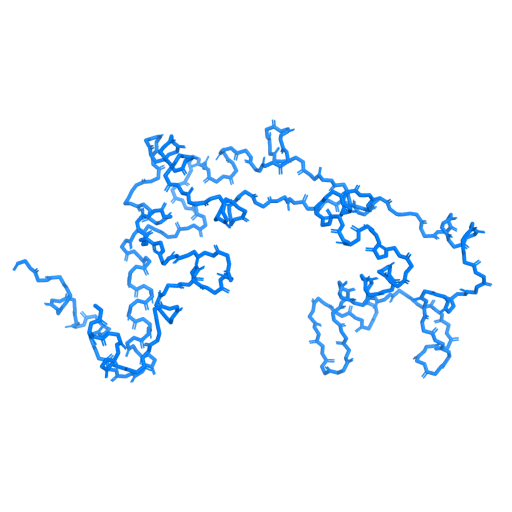 94 GLY A O 1
ATOM 724 N N . ALA A 1 95 ? -8.493 -16.013 18.204 1.00 93.12 95 ALA A N 1
ATOM 725 C CA . ALA A 1 95 ? -7.849 -14.997 17.379 1.00 93.12 95 ALA A CA 1
ATOM 726 C C . ALA A 1 95 ? -7.778 -15.478 15.922 1.00 93.12 95 ALA A C 1
ATOM 728 O O . ALA A 1 95 ? -7.279 -16.571 15.654 1.00 93.12 95 ALA A O 1
ATOM 729 N N . CYS A 1 96 ? -8.191 -14.635 14.971 1.00 93.69 96 CYS A N 1
ATOM 730 C CA . CYS A 1 96 ? -8.279 -15.003 13.552 1.00 93.69 96 CYS A CA 1
ATOM 731 C C . CYS A 1 96 ? -6.953 -15.546 12.991 1.00 93.69 96 CYS A C 1
ATOM 733 O O . CYS A 1 96 ? -6.942 -16.430 12.138 1.00 93.69 96 CYS A O 1
ATOM 735 N N . ASN A 1 97 ? -5.822 -15.041 13.493 1.00 94.62 97 ASN A N 1
ATOM 736 C CA . ASN A 1 97 ? -4.483 -15.426 13.047 1.00 94.62 97 ASN A CA 1
ATOM 737 C C . ASN A 1 97 ? -4.035 -16.829 13.492 1.00 94.62 97 ASN A C 1
ATOM 739 O O . ASN A 1 97 ? -2.966 -17.276 13.081 1.00 94.62 97 ASN A O 1
ATOM 743 N N . GLN A 1 98 ? -4.823 -17.529 14.315 1.00 94.44 98 GLN A N 1
ATOM 744 C CA . GLN A 1 98 ? -4.568 -18.931 14.652 1.00 94.44 98 GLN A CA 1
ATOM 745 C C . GLN A 1 98 ? -4.777 -19.851 13.442 1.00 94.44 98 GLN A C 1
ATOM 747 O O . GLN A 1 98 ? -4.123 -20.889 13.346 1.00 94.44 98 GLN A O 1
ATOM 752 N N . CYS A 1 99 ? -5.651 -19.455 12.510 1.00 94.06 99 CYS A N 1
ATOM 753 C CA . CYS A 1 99 ? -5.940 -20.206 11.287 1.00 94.06 99 CYS A CA 1
ATOM 754 C C . CYS A 1 99 ? -5.703 -19.385 10.010 1.00 94.06 99 CYS A C 1
ATOM 756 O O . CYS A 1 99 ? -5.229 -19.933 9.018 1.00 94.06 99 CYS A O 1
ATOM 758 N N . HIS A 1 100 ? -5.993 -18.081 10.014 1.00 96.31 100 HIS A N 1
ATOM 759 C CA . HIS A 1 100 ? -5.783 -17.213 8.856 1.00 96.31 100 HIS A CA 1
ATOM 760 C C . HIS A 1 100 ? -4.352 -16.659 8.833 1.00 96.31 100 HIS A C 1
ATOM 762 O O . HIS A 1 100 ? -3.963 -15.866 9.690 1.00 96.31 100 HIS A O 1
ATOM 768 N N . GLY A 1 101 ? -3.567 -17.072 7.837 1.00 95.31 101 GLY A N 1
ATOM 769 C CA . GLY A 1 101 ? -2.181 -16.635 7.650 1.00 95.31 101 GLY A CA 1
ATOM 770 C C . GLY A 1 101 ? -2.037 -15.345 6.835 1.00 95.31 101 GLY A C 1
ATOM 771 O O . GLY A 1 101 ? -3.012 -14.740 6.399 1.00 95.31 101 GLY A O 1
ATOM 772 N N . GLU A 1 102 ? -0.794 -14.931 6.580 1.00 94.00 102 GLU A N 1
ATOM 773 C CA . GLU A 1 102 ? -0.487 -13.756 5.741 1.00 94.00 102 GLU A CA 1
ATOM 774 C C . GLU A 1 102 ? -1.042 -13.894 4.313 1.00 94.00 102 GLU A C 1
ATOM 776 O O . GLU A 1 102 ? -1.450 -12.914 3.691 1.00 94.00 102 GLU A O 1
ATOM 781 N N . LYS A 1 103 ? -1.081 -15.125 3.799 1.00 94.12 103 LYS A N 1
ATOM 782 C CA . LYS A 1 103 ? -1.597 -15.467 2.474 1.00 94.12 103 LYS A CA 1
ATOM 783 C C . LYS A 1 103 ? -2.753 -16.445 2.616 1.00 94.12 103 LYS A C 1
ATOM 785 O O . LYS A 1 103 ? -2.835 -17.169 3.605 1.00 94.12 103 LYS A O 1
ATOM 790 N N . ALA A 1 104 ? -3.623 -16.458 1.614 1.00 95.88 104 ALA A N 1
ATOM 791 C CA . ALA A 1 104 ? -4.674 -17.459 1.523 1.00 95.88 104 ALA A CA 1
ATOM 792 C C . ALA A 1 104 ? -4.076 -18.869 1.363 1.00 95.88 104 ALA A C 1
ATOM 794 O O . ALA A 1 104 ? -3.063 -19.039 0.680 1.00 95.88 104 ALA A O 1
ATOM 795 N N . ASP A 1 105 ? -4.731 -19.859 1.967 1.00 95.31 105 ASP A N 1
ATOM 796 C CA . ASP A 1 105 ? -4.375 -21.276 1.883 1.00 95.31 105 ASP A CA 1
ATOM 797 C C . ASP A 1 105 ? -5.626 -22.118 1.600 1.00 95.31 105 ASP A C 1
ATOM 799 O O . ASP A 1 105 ? -6.526 -22.245 2.433 1.00 95.31 105 ASP A O 1
ATOM 803 N N . GLY A 1 106 ? -5.716 -22.660 0.385 1.00 94.06 106 GLY A N 1
ATOM 804 C CA . GLY A 1 106 ? -6.903 -23.371 -0.085 1.00 94.06 106 GLY A CA 1
ATOM 805 C C . GLY A 1 106 ? -8.163 -22.503 -0.008 1.00 94.06 106 GLY A C 1
ATOM 806 O O . GLY A 1 106 ? -8.254 -21.471 -0.670 1.00 94.06 106 GLY A O 1
ATOM 807 N N . ASN A 1 107 ? -9.135 -22.936 0.800 1.00 91.75 107 ASN A N 1
ATOM 808 C CA . ASN A 1 107 ? -10.388 -22.206 1.036 1.00 91.75 107 ASN A CA 1
ATOM 809 C C . ASN A 1 107 ? -10.300 -21.207 2.202 1.00 91.75 107 ASN A C 1
ATOM 811 O O . ASN A 1 107 ? -11.284 -20.532 2.499 1.00 91.75 107 ASN A O 1
ATOM 815 N N . THR A 1 108 ? -9.150 -21.111 2.868 1.00 94.31 108 THR A N 1
ATOM 816 C CA . THR A 1 108 ? -8.932 -20.188 3.980 1.00 94.31 108 THR A CA 1
ATOM 817 C C . THR A 1 108 ? -8.400 -18.863 3.429 1.00 94.31 108 THR A C 1
ATOM 819 O O . THR A 1 108 ? -7.283 -18.834 2.904 1.00 94.31 108 THR A O 1
ATOM 822 N N . PRO A 1 109 ? -9.152 -17.750 3.518 1.00 96.56 109 PRO A N 1
ATOM 823 C CA . PRO A 1 109 ? -8.658 -16.444 3.094 1.00 96.56 109 PRO A CA 1
ATOM 824 C C . PRO A 1 109 ? -7.481 -15.979 3.958 1.00 96.56 109 PRO A C 1
ATOM 826 O O . PRO A 1 109 ? -7.292 -16.452 5.083 1.00 96.56 109 PRO A O 1
ATOM 829 N N . SER A 1 110 ? -6.709 -15.019 3.444 1.00 97.50 110 SER A N 1
ATOM 830 C CA . SER A 1 110 ? -5.667 -14.361 4.236 1.00 97.50 110 SER A CA 1
ATOM 831 C C . SER A 1 110 ? -6.276 -13.669 5.460 1.00 97.50 110 SER A C 1
ATOM 833 O O . SER A 1 110 ? -7.444 -13.280 5.444 1.00 97.50 110 SER A O 1
ATOM 835 N N . LEU A 1 111 ? -5.482 -13.463 6.510 1.00 96.12 111 LEU A N 1
ATOM 836 C CA . LEU A 1 111 ? -5.904 -12.742 7.713 1.00 96.12 111 LEU A CA 1
ATOM 837 C C . LEU A 1 111 ? -6.476 -11.369 7.371 1.00 96.12 111 LEU A C 1
ATOM 839 O O . LEU A 1 111 ? -7.521 -10.980 7.884 1.00 96.12 111 LEU A O 1
ATOM 843 N N . ARG A 1 112 ? -5.793 -10.658 6.471 1.00 93.38 112 ARG A N 1
ATOM 844 C CA . ARG A 1 112 ? -6.210 -9.344 5.993 1.00 93.38 112 ARG A CA 1
ATOM 845 C C . ARG A 1 112 ? -7.597 -9.407 5.360 1.00 93.38 112 ARG A C 1
ATOM 847 O O . ARG A 1 112 ? -8.455 -8.606 5.710 1.00 93.38 112 ARG A O 1
ATOM 854 N N . ASP A 1 113 ? -7.811 -10.337 4.435 1.00 95.88 113 ASP A N 1
ATOM 855 C CA . ASP A 1 113 ? -9.074 -10.414 3.699 1.00 95.88 113 ASP A CA 1
ATOM 856 C C . ASP A 1 113 ? -10.211 -10.915 4.593 1.00 95.88 113 ASP A C 1
ATOM 858 O O . ASP A 1 113 ? -11.324 -10.402 4.508 1.00 95.88 113 ASP A O 1
ATOM 862 N N . ALA A 1 114 ? -9.930 -11.864 5.492 1.00 95.88 114 ALA A N 1
ATOM 863 C CA . ALA A 1 114 ? -10.896 -12.386 6.454 1.00 95.88 114 ALA A CA 1
ATOM 864 C C . ALA A 1 114 ? -11.424 -11.280 7.380 1.00 95.88 114 ALA A C 1
ATOM 866 O O . ALA A 1 114 ? -12.636 -11.100 7.502 1.00 95.88 114 ALA A O 1
ATOM 867 N N . VAL A 1 115 ? -10.515 -10.508 7.989 1.00 94.44 115 VAL A N 1
ATOM 868 C CA . VAL A 1 115 ? -10.876 -9.409 8.897 1.00 94.44 115 VAL A CA 1
ATOM 869 C C . VAL A 1 115 ? -11.610 -8.306 8.140 1.00 94.44 115 VAL A C 1
ATOM 871 O O . VAL A 1 115 ? -12.696 -7.906 8.556 1.00 94.44 115 VAL A O 1
ATOM 874 N N . HIS A 1 116 ? -11.076 -7.856 7.000 1.00 95.12 116 HIS A N 1
ATOM 875 C CA . HIS A 1 116 ? -11.727 -6.799 6.229 1.00 95.12 116 HIS A CA 1
ATOM 876 C C . HIS A 1 116 ? -13.120 -7.196 5.745 1.00 95.12 116 HIS A C 1
ATOM 878 O O . HIS A 1 116 ? -14.032 -6.388 5.858 1.00 95.12 116 HIS A O 1
ATOM 884 N N . SER A 1 117 ? -13.323 -8.440 5.300 1.00 94.56 117 SER A N 1
ATOM 885 C CA . SER A 1 117 ? -14.646 -8.908 4.860 1.00 94.56 117 SER A CA 1
ATOM 886 C C . SER A 1 117 ? -15.686 -8.832 5.984 1.00 94.56 117 SER A C 1
ATOM 888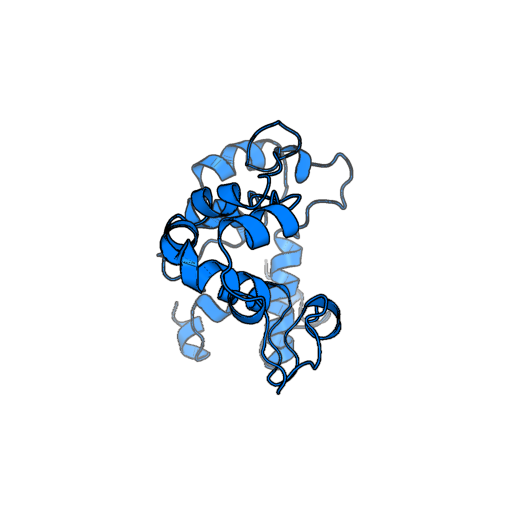 O O . SER A 1 117 ? -16.846 -8.499 5.740 1.00 94.56 117 SER A O 1
ATOM 890 N N . LYS A 1 118 ? -15.287 -9.115 7.233 1.00 93.25 118 LYS A N 1
ATOM 891 C CA . LYS A 1 118 ? -16.179 -8.994 8.393 1.00 93.25 118 LYS A CA 1
ATOM 892 C C . LYS A 1 118 ? -16.500 -7.540 8.711 1.00 93.25 118 LYS A C 1
ATOM 894 O O . LYS A 1 118 ? -17.673 -7.211 8.863 1.00 93.25 118 LYS A O 1
ATOM 899 N N . CYS A 1 119 ? -15.502 -6.662 8.730 1.00 93.69 119 CYS A N 1
ATOM 900 C CA . CYS A 1 119 ? -15.724 -5.235 8.954 1.00 93.69 119 CYS A CA 1
ATOM 901 C C . CYS A 1 119 ? -16.572 -4.598 7.836 1.00 93.69 119 CYS A C 1
ATOM 903 O O . CYS A 1 119 ? -17.495 -3.840 8.123 1.00 93.69 119 CYS A O 1
ATOM 905 N N . GLU A 1 120 ? -16.296 -4.926 6.572 1.00 95.44 120 GLU A N 1
ATOM 906 C CA . GLU A 1 120 ? -16.994 -4.399 5.391 1.00 95.44 120 GLU A CA 1
ATOM 907 C C . GLU A 1 120 ? -18.483 -4.754 5.391 1.00 95.44 120 GLU A C 1
ATOM 909 O O . GLU A 1 120 ? -19.302 -3.951 4.948 1.00 95.44 120 GLU A O 1
ATOM 914 N N . SER A 1 121 ? -18.855 -5.909 5.954 1.00 93.56 121 SER A N 1
ATOM 915 C CA . SER A 1 121 ? -20.257 -6.338 6.018 1.00 93.56 121 SER A CA 1
ATOM 916 C C . SER A 1 121 ? -21.180 -5.345 6.744 1.00 93.56 121 SER A C 1
ATOM 918 O O . SER A 1 121 ? -22.359 -5.254 6.399 1.00 93.56 121 SER A O 1
ATOM 920 N N . CYS A 1 122 ? -20.640 -4.560 7.684 1.00 94.75 122 CYS A N 1
ATOM 921 C CA . CYS A 1 122 ? -21.358 -3.496 8.394 1.00 94.75 122 CYS A CA 1
ATOM 922 C C . CYS A 1 122 ? -20.881 -2.088 7.996 1.00 94.75 122 CYS A C 1
ATOM 924 O O . CYS A 1 122 ? -21.689 -1.164 7.935 1.00 94.75 122 CYS A O 1
ATOM 926 N N . HIS A 1 123 ? -19.588 -1.918 7.707 1.00 93.94 123 HIS A N 1
ATOM 927 C CA . HIS A 1 123 ? -18.945 -0.629 7.427 1.00 93.94 123 HIS A CA 1
ATOM 928 C C . HIS A 1 123 ? -18.659 -0.402 5.938 1.00 93.94 123 HIS A C 1
ATOM 930 O O . HIS A 1 123 ? -17.647 0.205 5.588 1.00 93.94 123 HIS A O 1
ATOM 936 N N . ALA A 1 124 ? -19.525 -0.883 5.043 1.00 95.69 124 ALA A N 1
ATOM 937 C CA . ALA A 1 124 ? -19.341 -0.746 3.595 1.00 95.69 124 ALA A CA 1
ATOM 938 C C . ALA A 1 124 ? -19.052 0.707 3.163 1.00 95.69 124 ALA A C 1
ATOM 940 O O . ALA A 1 124 ? -18.213 0.944 2.296 1.00 95.69 124 ALA A O 1
ATOM 941 N N . ASP A 1 125 ? -19.657 1.693 3.833 1.00 95.06 125 ASP A N 1
ATOM 942 C CA . ASP A 1 125 ? -19.440 3.116 3.567 1.00 95.06 125 ASP A CA 1
ATOM 943 C C . ASP A 1 125 ? -17.992 3.571 3.834 1.00 95.06 125 ASP A C 1
ATOM 945 O O . ASP A 1 125 ? -17.484 4.461 3.150 1.00 95.06 125 ASP A O 1
ATOM 949 N N . MET A 1 126 ? -17.304 2.965 4.807 1.00 93.12 126 MET A N 1
ATOM 950 C CA . MET A 1 126 ? -15.886 3.225 5.068 1.00 93.12 126 MET A CA 1
ATOM 951 C C . MET A 1 126 ? -15.025 2.660 3.932 1.00 93.12 126 MET A C 1
ATOM 953 O O . MET A 1 126 ? -14.136 3.342 3.426 1.00 93.12 126 MET A O 1
ATOM 957 N N . TYR A 1 127 ? -15.325 1.455 3.450 1.00 90.19 127 TYR A N 1
ATOM 958 C CA . TYR A 1 127 ? -14.583 0.845 2.341 1.00 90.19 127 TYR A CA 1
ATOM 959 C C . TYR A 1 127 ? -14.793 1.607 1.021 1.00 90.19 127 TYR A C 1
ATOM 961 O O . TYR A 1 127 ? -13.839 1.822 0.266 1.00 90.19 127 TYR A O 1
ATOM 969 N N . GLU A 1 128 ? -16.003 2.117 0.774 1.00 90.38 128 GLU A N 1
ATOM 970 C CA . GLU A 1 128 ? -16.320 2.963 -0.385 1.00 90.38 128 GLU A CA 1
ATOM 971 C C . GLU A 1 128 ? -15.514 4.273 -0.412 1.00 90.38 128 GLU A C 1
ATOM 973 O O . GLU A 1 128 ? -15.111 4.734 -1.487 1.00 90.38 128 GLU A O 1
ATOM 978 N N . LYS A 1 129 ? -15.211 4.843 0.764 1.00 84.62 129 LYS A N 1
ATOM 979 C CA . LYS A 1 129 ? -14.373 6.047 0.930 1.00 84.62 129 LYS A CA 1
ATOM 980 C C . LYS A 1 129 ? -12.880 5.794 0.683 1.00 84.62 129 LYS A C 1
ATOM 982 O O . LYS A 1 129 ? -12.089 6.740 0.679 1.00 84.62 129 LYS A O 1
ATOM 987 N N . LYS A 1 130 ? -12.466 4.547 0.424 1.00 83.88 130 LYS A N 1
ATOM 988 C CA . LYS A 1 130 ? -11.072 4.165 0.133 1.00 83.88 130 LYS A CA 1
ATOM 989 C C . LYS A 1 130 ? -10.128 4.683 1.224 1.00 83.88 130 LYS A C 1
ATOM 991 O O . LYS A 1 130 ? -10.375 4.446 2.396 1.00 83.88 130 LYS A O 1
ATOM 996 N N . LEU A 1 131 ? -9.060 5.393 0.851 1.00 78.88 131 LEU A N 1
ATOM 997 C CA . LEU A 1 131 ? -8.008 5.843 1.764 1.00 78.88 131 LEU A CA 1
ATOM 998 C C . LEU A 1 131 ? -8.542 6.665 2.948 1.00 78.88 131 LEU A C 1
ATOM 1000 O O . LEU A 1 131 ? -8.037 6.511 4.056 1.00 78.88 131 LEU A O 1
ATOM 1004 N N . GLU A 1 132 ? -9.559 7.502 2.725 1.00 81.81 132 GLU A N 1
ATOM 1005 C CA . GLU A 1 132 ? -10.188 8.278 3.799 1.00 81.81 132 GLU A CA 1
ATOM 1006 C C . GLU A 1 132 ? -10.866 7.348 4.811 1.00 81.81 132 GLU A C 1
ATOM 1008 O O . GLU A 1 132 ? -10.640 7.474 6.008 1.00 81.81 132 GLU A O 1
ATOM 1013 N N . GLY A 1 133 ? -11.602 6.338 4.347 1.00 87.81 133 GLY A N 1
ATOM 1014 C CA . GLY A 1 133 ? -12.218 5.357 5.240 1.00 87.81 133 GLY A CA 1
ATOM 1015 C C . GLY A 1 133 ? -11.223 4.393 5.884 1.00 87.81 133 GLY A C 1
ATOM 1016 O O . GLY A 1 133 ? -11.420 3.993 7.026 1.00 87.81 133 GLY A O 1
ATOM 1017 N N . CYS A 1 134 ? -10.101 4.077 5.223 1.00 87.31 134 CYS A N 1
ATOM 1018 C CA . CYS A 1 134 ? -9.018 3.318 5.855 1.00 87.31 134 CYS A CA 1
ATOM 1019 C C . CYS A 1 134 ? -8.505 4.027 7.116 1.00 87.31 134 CYS A C 1
ATOM 1021 O O . CYS A 1 134 ? -8.137 3.353 8.075 1.00 87.31 134 CYS A O 1
ATOM 1023 N N . SER A 1 135 ? -8.506 5.366 7.123 1.00 87.44 135 SER A N 1
ATOM 1024 C CA . SER A 1 135 ? -8.035 6.172 8.255 1.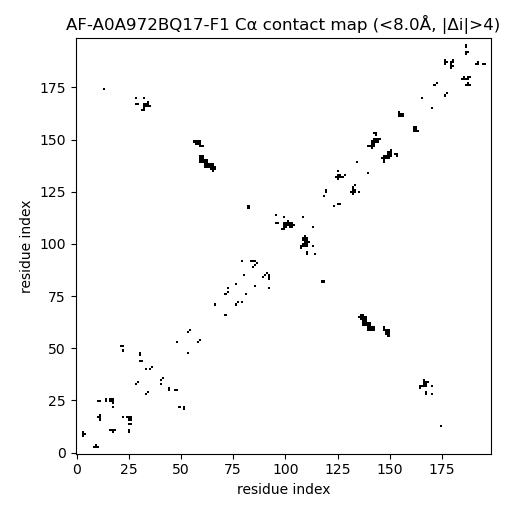00 87.44 135 SER A CA 1
ATOM 1025 C C . SER A 1 135 ? -8.968 6.191 9.468 1.00 87.44 135 SER A C 1
ATOM 1027 O O . SER A 1 135 ? -8.555 6.597 10.550 1.00 87.44 135 SER A O 1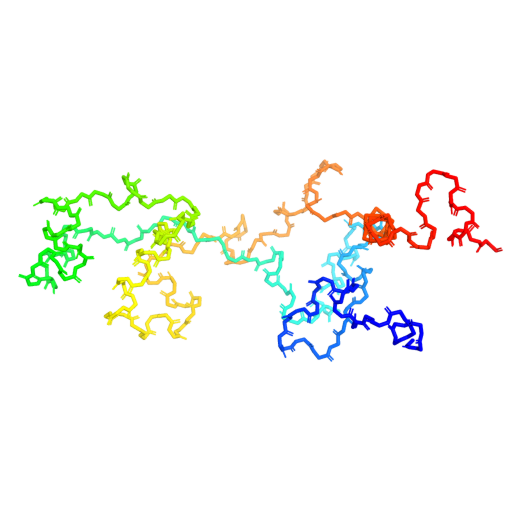
ATOM 1029 N N . GLU A 1 136 ? -10.201 5.703 9.311 1.00 89.69 136 GLU A N 1
ATOM 1030 C CA . GLU A 1 136 ? -11.152 5.542 10.417 1.00 89.69 136 GLU A CA 1
ATOM 1031 C C . GLU A 1 136 ? -10.767 4.358 11.320 1.00 89.69 136 GLU A C 1
ATOM 1033 O O . GLU A 1 136 ? -11.107 4.329 12.503 1.00 89.69 136 GLU A O 1
ATOM 1038 N N . CYS A 1 137 ? -10.041 3.373 10.773 1.00 89.81 137 CYS A N 1
ATOM 1039 C CA . CYS A 1 137 ? -9.604 2.181 11.505 1.00 89.81 137 CYS A CA 1
ATOM 1040 C C . CYS A 1 137 ? -8.087 2.048 11.610 1.00 89.81 137 CYS A C 1
ATOM 1042 O O . CYS A 1 137 ? -7.609 1.376 12.514 1.00 89.81 137 CYS A O 1
ATOM 1044 N N . HIS A 1 138 ? -7.318 2.630 10.697 1.00 90.56 138 HIS A N 1
ATOM 1045 C CA . HIS A 1 138 ? -5.864 2.600 10.730 1.00 90.56 138 HIS A CA 1
ATOM 1046 C C . HIS A 1 138 ? -5.313 3.998 10.938 1.00 90.56 138 HIS A C 1
ATOM 1048 O O . HIS A 1 138 ? -5.694 4.942 10.253 1.00 90.56 138 HIS A O 1
ATOM 1054 N N . GLU A 1 139 ? -4.316 4.113 11.806 1.00 86.19 139 GLU A N 1
ATOM 1055 C CA . GLU A 1 139 ? -3.493 5.311 11.832 1.00 86.19 139 GLU A CA 1
ATOM 1056 C C . GLU A 1 139 ? -2.809 5.481 10.469 1.00 86.19 139 GLU A C 1
ATOM 1058 O O . GLU A 1 139 ? -2.096 4.587 10.012 1.00 86.19 139 GLU A O 1
ATOM 1063 N N . LEU A 1 140 ? -3.004 6.620 9.805 1.00 79.06 140 LEU A N 1
ATOM 1064 C CA . LEU A 1 140 ? -2.192 6.948 8.637 1.00 79.06 140 LEU A CA 1
ATOM 1065 C C . LEU A 1 140 ? -0.812 7.353 9.137 1.00 79.06 140 LEU A C 1
ATOM 1067 O O . LEU A 1 140 ? -0.659 8.417 9.742 1.00 79.06 140 LEU A O 1
ATOM 1071 N N . LEU A 1 141 ? 0.192 6.517 8.885 1.00 70.75 141 LEU A N 1
ATOM 1072 C CA . LEU A 1 141 ? 1.550 6.887 9.235 1.00 70.75 141 LEU A CA 1
ATOM 1073 C C . LEU A 1 141 ? 1.994 7.991 8.280 1.00 70.75 141 LEU A C 1
ATOM 1075 O O . LEU A 1 141 ? 1.927 7.817 7.057 1.00 70.75 141 LEU A O 1
ATOM 1079 N N . PRO A 1 142 ? 2.450 9.141 8.801 1.00 61.09 142 PRO A N 1
ATOM 1080 C CA . PRO A 1 142 ? 3.103 10.097 7.945 1.00 61.09 142 PRO A CA 1
ATOM 1081 C C . PRO A 1 142 ? 4.376 9.447 7.396 1.00 61.09 142 PRO A C 1
ATOM 1083 O O . PRO A 1 142 ? 5.126 8.788 8.121 1.00 61.09 142 PRO A O 1
ATOM 1086 N N . GLY A 1 143 ? 4.689 9.719 6.133 1.00 56.97 143 GLY A N 1
ATOM 1087 C CA . GLY A 1 143 ? 6.074 9.660 5.694 1.00 56.97 143 GLY A CA 1
ATOM 1088 C C . GLY A 1 143 ? 6.961 10.451 6.659 1.00 56.97 143 GLY A C 1
ATOM 1089 O O . GLY A 1 143 ? 6.482 11.361 7.335 1.00 56.97 143 GLY A O 1
ATOM 1090 N N . LYS A 1 144 ? 8.270 10.166 6.715 1.00 44.59 144 LYS A N 1
ATOM 1091 C CA . LYS A 1 144 ? 9.237 10.818 7.637 1.00 44.59 144 LYS A CA 1
ATOM 1092 C C . LYS A 1 144 ? 9.183 12.368 7.715 1.00 44.59 144 LYS A C 1
ATOM 1094 O O . LYS A 1 144 ? 9.809 12.941 8.598 1.00 44.59 144 LYS A O 1
ATOM 1099 N N . SER A 1 145 ? 8.464 13.046 6.819 1.00 44.25 145 SER A N 1
ATOM 1100 C CA . SER A 1 145 ? 8.245 14.493 6.726 1.00 44.25 145 SER A CA 1
ATOM 1101 C C . SER A 1 145 ? 6.920 14.998 7.318 1.00 44.25 145 SER A C 1
ATOM 1103 O O . SER A 1 145 ? 6.651 16.191 7.212 1.00 44.25 145 SER A O 1
ATOM 1105 N N . GLY A 1 146 ? 6.073 14.151 7.913 1.00 51.59 146 GLY A N 1
ATOM 1106 C CA . GLY A 1 146 ? 4.779 14.582 8.471 1.00 51.59 146 GLY A CA 1
ATOM 1107 C C . GLY A 1 146 ? 3.641 14.699 7.444 1.00 51.59 146 GLY A C 1
ATOM 1108 O O . GLY A 1 146 ? 2.527 15.063 7.808 1.00 51.59 146 GLY A O 1
ATOM 1109 N N . SER A 1 147 ? 3.893 14.384 6.170 1.00 55.53 147 SER A N 1
ATOM 1110 C CA . SER A 1 147 ? 2.865 14.234 5.131 1.00 55.53 147 SER A CA 1
ATOM 1111 C C . SER A 1 147 ? 2.374 12.783 5.056 1.00 55.53 147 SER A C 1
ATOM 1113 O O . SER A 1 147 ? 3.188 11.889 5.259 1.00 55.53 147 SER A O 1
ATOM 1115 N N . PRO A 1 148 ? 1.114 12.504 4.659 1.00 56.31 148 PRO A N 1
ATOM 1116 C CA . PRO A 1 148 ? 0.653 11.137 4.360 1.00 56.31 148 PRO A CA 1
ATOM 1117 C C . PRO A 1 148 ? 1.442 10.462 3.227 1.00 56.31 148 PRO A C 1
ATOM 1119 O O . PRO A 1 148 ? 1.382 9.253 3.050 1.00 56.31 148 PRO A O 1
ATOM 1122 N N . GLN A 1 149 ? 2.177 11.259 2.448 1.00 57.06 149 GLN A N 1
ATOM 1123 C CA . GLN A 1 149 ? 3.125 10.781 1.454 1.00 57.06 149 GLN A CA 1
ATOM 1124 C C . GLN A 1 149 ? 4.499 10.550 2.115 1.00 57.06 149 GLN A C 1
ATOM 1126 O O . GLN A 1 149 ? 4.935 11.411 2.892 1.00 57.06 149 GLN A O 1
ATOM 1131 N N . PRO A 1 150 ? 5.204 9.450 1.789 1.00 56.88 150 PRO A N 1
ATOM 1132 C CA . PRO A 1 150 ? 6.604 9.233 2.136 1.00 56.88 150 PRO A CA 1
ATOM 1133 C C . PRO A 1 150 ? 7.445 10.482 1.841 1.00 56.88 150 PRO A C 1
ATOM 1135 O O . PRO A 1 150 ? 7.302 11.104 0.787 1.00 56.88 150 PRO A O 1
ATOM 1138 N N . ALA A 1 151 ? 8.309 10.869 2.783 1.00 58.72 151 ALA A N 1
ATOM 1139 C CA . ALA A 1 151 ? 9.221 11.997 2.598 1.00 58.72 151 ALA A CA 1
ATOM 1140 C C . ALA A 1 151 ? 10.119 11.761 1.382 1.00 58.72 151 ALA A C 1
ATOM 1142 O O . ALA A 1 151 ? 10.474 10.619 1.113 1.00 58.72 151 ALA A O 1
ATOM 1143 N N . CYS A 1 152 ? 10.591 12.800 0.696 1.00 58.19 152 CYS A N 1
ATOM 1144 C CA . CYS A 1 152 ? 11.495 12.612 -0.449 1.00 58.19 152 CYS A CA 1
ATOM 1145 C C . CYS A 1 152 ? 12.717 11.738 -0.068 1.00 58.19 152 CYS A C 1
ATOM 1147 O O . CYS A 1 152 ? 13.110 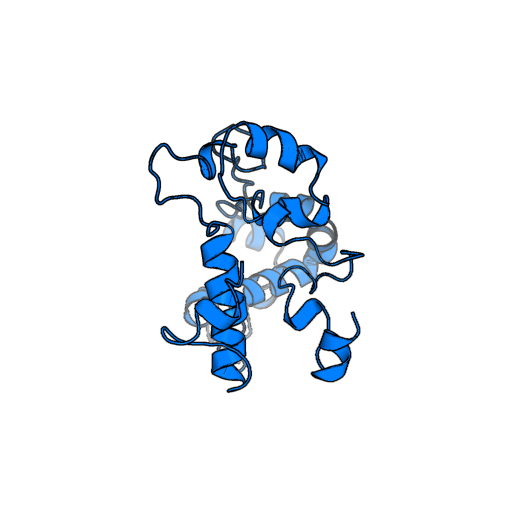10.828 -0.792 1.00 58.19 152 CYS A O 1
ATOM 1149 N N . ASN A 1 153 ? 13.256 11.929 1.141 1.00 55.19 153 ASN A N 1
ATOM 1150 C CA . ASN A 1 153 ? 14.377 11.151 1.688 1.00 55.19 153 ASN A CA 1
ATOM 1151 C C . ASN A 1 153 ? 14.031 9.721 2.158 1.00 55.19 153 ASN A C 1
ATOM 1153 O O . ASN A 1 153 ? 14.916 8.999 2.606 1.00 55.19 153 ASN A O 1
ATOM 1157 N N . SER A 1 154 ? 12.762 9.307 2.096 1.00 53.59 154 SER A N 1
ATOM 1158 C CA . SER A 1 154 ? 12.359 7.914 2.336 1.00 53.59 154 SER A CA 1
ATOM 1159 C C . SER A 1 154 ? 12.718 6.991 1.168 1.00 53.59 154 SER A C 1
ATOM 1161 O O . SER A 1 154 ? 12.756 5.782 1.348 1.00 53.59 154 SER A O 1
ATOM 1163 N N . CYS A 1 155 ? 13.038 7.561 0.002 1.00 54.22 155 CYS A N 1
ATOM 1164 C CA . CYS A 1 155 ? 13.644 6.851 -1.126 1.00 54.22 155 CYS A CA 1
ATOM 1165 C C . CYS A 1 155 ? 15.022 7.426 -1.507 1.00 54.22 155 CYS A C 1
ATOM 1167 O O . CYS A 1 155 ? 15.853 6.702 -2.043 1.00 54.22 155 CYS A O 1
ATOM 1169 N N . HIS A 1 156 ? 15.304 8.700 -1.207 1.00 55.84 156 HIS A N 1
ATOM 1170 C CA . HIS A 1 156 ? 16.630 9.303 -1.393 1.00 55.84 156 HIS A CA 1
ATOM 1171 C C . HIS A 1 156 ? 17.500 9.135 -0.132 1.00 55.84 156 HIS A C 1
ATOM 1173 O O . HIS A 1 156 ? 17.509 9.999 0.747 1.00 55.84 156 HIS A O 1
ATOM 1179 N N . TYR A 1 157 ? 18.225 8.016 -0.047 1.00 52.53 157 TYR A N 1
ATOM 1180 C CA . TYR A 1 157 ? 19.212 7.740 1.005 1.00 52.53 157 TYR A CA 1
ATOM 1181 C C . TYR A 1 157 ? 20.633 8.123 0.556 1.00 52.53 157 TYR A C 1
ATOM 1183 O O . TYR A 1 157 ? 20.973 8.004 -0.614 1.00 52.53 157 TYR A O 1
ATOM 1191 N N . GLU A 1 158 ? 21.499 8.511 1.499 1.00 50.59 158 GLU A N 1
ATOM 1192 C CA . GLU A 1 158 ? 22.920 8.848 1.258 1.00 50.59 158 GLU A CA 1
ATOM 1193 C C . GLU A 1 158 ? 23.814 7.638 0.897 1.00 50.59 158 GLU A C 1
ATOM 1195 O O . GLU A 1 158 ? 25.032 7.775 0.807 1.00 50.59 158 GLU A O 1
ATOM 1200 N N . LYS A 1 159 ? 23.241 6.443 0.711 1.00 46.78 159 LYS A N 1
ATOM 1201 C CA . LYS A 1 159 ? 23.965 5.246 0.268 1.00 46.78 159 LYS A CA 1
ATOM 1202 C C . LYS A 1 159 ? 23.364 4.720 -1.025 1.00 46.78 159 LYS A C 1
ATOM 1204 O O . LYS A 1 159 ? 22.151 4.553 -1.118 1.00 46.78 159 LYS A O 1
ATOM 1209 N N . GLU A 1 160 ? 24.247 4.418 -1.969 1.00 49.06 160 GLU A N 1
ATOM 1210 C CA . GLU A 1 160 ? 23.987 4.039 -3.364 1.00 49.06 160 GLU A CA 1
ATOM 1211 C C . GLU A 1 160 ? 23.127 2.765 -3.553 1.00 49.06 160 GLU A C 1
ATOM 1213 O O . GLU A 1 160 ? 22.731 2.471 -4.675 1.00 49.06 160 GLU A O 1
ATOM 1218 N N . ASP A 1 161 ? 22.741 2.072 -2.473 1.00 47.00 161 ASP A N 1
ATOM 1219 C CA . ASP A 1 161 ? 22.071 0.760 -2.503 1.00 47.00 161 ASP A CA 1
ATOM 1220 C C . ASP A 1 161 ? 20.588 0.770 -2.067 1.00 47.00 161 ASP A C 1
ATOM 1222 O O . ASP A 1 161 ? 20.000 -0.291 -1.863 1.00 47.00 161 ASP A O 1
ATOM 1226 N N . ALA A 1 162 ? 19.972 1.935 -1.840 1.00 51.03 162 ALA A N 1
ATOM 1227 C CA . ALA A 1 162 ? 18.673 2.010 -1.147 1.00 51.03 162 ALA A CA 1
ATOM 1228 C C . ALA A 1 162 ? 17.517 2.619 -1.958 1.00 51.03 162 ALA A C 1
ATOM 1230 O O . ALA A 1 162 ? 16.462 2.904 -1.391 1.00 51.03 162 ALA A O 1
ATOM 1231 N N . ILE A 1 163 ? 17.674 2.790 -3.274 1.00 57.16 163 ILE A N 1
ATOM 1232 C CA . ILE A 1 163 ? 16.524 3.066 -4.141 1.00 57.16 163 ILE A CA 1
ATOM 1233 C C . ILE A 1 163 ? 15.921 1.712 -4.534 1.00 57.16 163 ILE A C 1
ATOM 1235 O O . ILE A 1 163 ? 16.576 0.954 -5.245 1.00 57.16 163 ILE A O 1
ATOM 1239 N N . PRO A 1 164 ? 14.681 1.380 -4.120 1.00 64.50 164 PRO A N 1
ATOM 1240 C CA . PRO A 1 164 ? 14.042 0.106 -4.466 1.00 64.50 164 PRO A CA 1
ATOM 1241 C C . PRO A 1 164 ? 13.691 -0.024 -5.963 1.00 64.50 164 PRO A C 1
ATOM 1243 O O . PRO A 1 164 ? 13.052 -0.994 -6.365 1.00 64.50 164 PRO A O 1
ATOM 1246 N N . LEU A 1 165 ? 14.087 0.949 -6.792 1.00 75.62 165 LEU A N 1
ATOM 1247 C CA . LEU A 1 165 ? 13.937 0.938 -8.241 1.00 75.62 165 LEU A CA 1
ATOM 1248 C C . LEU A 1 165 ? 15.311 0.771 -8.909 1.00 75.62 165 LEU A C 1
ATOM 1250 O O . LEU A 1 165 ? 16.174 1.633 -8.722 1.00 75.62 165 LEU A O 1
ATOM 1254 N N . PRO A 1 166 ? 15.514 -0.275 -9.730 1.00 81.75 166 PRO A N 1
ATOM 1255 C CA . PRO A 1 166 ? 16.733 -0.409 -10.517 1.00 81.75 166 PRO A CA 1
ATOM 1256 C C . PRO A 1 166 ? 16.896 0.769 -11.481 1.00 81.75 166 PRO A C 1
ATOM 1258 O O . PRO A 1 166 ? 15.913 1.360 -11.948 1.00 81.75 166 PRO A O 1
ATOM 1261 N N . GLN A 1 167 ? 18.146 1.098 -11.811 1.00 84.88 167 GLN A N 1
ATOM 1262 C CA . GLN A 1 167 ? 18.430 2.084 -12.848 1.00 84.88 167 GLN A CA 1
ATOM 1263 C C . GLN A 1 167 ? 17.939 1.584 -14.208 1.00 84.88 167 GLN A C 1
ATOM 1265 O O . GLN A 1 167 ? 17.677 0.395 -14.420 1.00 84.88 167 GLN A O 1
ATOM 1270 N N . ARG A 1 168 ? 17.817 2.514 -15.159 1.00 86.88 168 ARG A N 1
ATOM 1271 C CA . ARG A 1 168 ? 17.285 2.241 -16.499 1.00 86.88 168 ARG A CA 1
ATOM 1272 C C . ARG A 1 168 ? 17.886 0.992 -17.144 1.00 86.88 168 ARG A C 1
ATOM 1274 O O . ARG A 1 168 ? 17.150 0.170 -17.675 1.00 86.88 168 ARG A O 1
ATOM 1281 N N . MET A 1 169 ? 19.210 0.872 -17.097 1.00 85.69 169 MET A N 1
ATOM 1282 C CA . MET A 1 169 ? 19.955 -0.222 -17.718 1.00 85.69 169 MET A CA 1
ATOM 1283 C C . MET A 1 169 ? 19.602 -1.583 -17.119 1.00 85.69 169 MET A C 1
ATOM 1285 O O . MET A 1 169 ? 19.249 -2.496 -17.863 1.00 85.69 169 MET A O 1
ATOM 1289 N N . ASP A 1 170 ? 19.629 -1.690 -15.793 1.00 85.44 170 ASP A N 1
ATOM 1290 C CA . ASP A 1 170 ? 19.311 -2.935 -15.090 1.00 85.44 170 ASP A CA 1
ATOM 1291 C C . ASP A 1 170 ? 17.857 -3.343 -15.334 1.00 85.44 170 ASP A C 1
ATOM 1293 O O . ASP A 1 170 ? 17.577 -4.496 -15.634 1.00 85.44 170 ASP A O 1
ATOM 1297 N N . SER A 1 171 ? 16.945 -2.370 -15.360 1.00 86.12 171 SER A N 1
ATOM 1298 C CA . SER A 1 171 ? 15.522 -2.604 -15.645 1.00 86.12 171 SER A CA 1
ATOM 1299 C C . SER A 1 171 ? 15.292 -3.196 -17.040 1.00 86.12 171 SER A C 1
ATOM 1301 O O . SER A 1 171 ? 14.462 -4.087 -17.213 1.00 86.12 171 SER A O 1
ATOM 1303 N N . PHE A 1 172 ? 16.030 -2.715 -18.050 1.00 84.81 172 PHE A N 1
ATOM 1304 C CA . PHE A 1 172 ? 15.978 -3.279 -19.400 1.00 84.81 172 PHE A CA 1
ATOM 1305 C C . PHE A 1 172 ? 16.565 -4.690 -19.448 1.00 84.81 172 PHE A C 1
ATOM 1307 O O . PHE A 1 172 ? 15.993 -5.556 -20.107 1.00 84.81 172 PHE A O 1
ATOM 1314 N N . HIS A 1 173 ? 17.683 -4.942 -18.766 1.00 85.62 173 HIS A N 1
ATOM 1315 C CA . HIS A 1 173 ? 18.256 -6.283 -18.716 1.00 85.62 173 HIS A CA 1
ATOM 1316 C C . HIS A 1 173 ? 17.324 -7.263 -18.007 1.00 85.62 173 HIS A C 1
ATOM 1318 O O . HIS A 1 173 ? 17.021 -8.304 -18.581 1.00 85.62 173 HIS A O 1
ATOM 1324 N N . ASP A 1 174 ? 16.774 -6.901 -16.852 1.00 83.62 174 ASP A N 1
ATOM 1325 C CA . ASP A 1 174 ? 15.821 -7.744 -16.137 1.00 83.62 174 ASP A CA 1
ATOM 1326 C C . ASP A 1 174 ? 14.588 -8.023 -16.993 1.00 83.62 174 ASP A C 1
ATOM 1328 O O . ASP A 1 174 ? 14.276 -9.174 -17.282 1.00 83.62 174 ASP A O 1
ATOM 1332 N N . GLN A 1 175 ? 13.908 -6.989 -17.486 1.00 82.12 175 GLN A N 1
ATOM 1333 C CA . GLN A 1 175 ? 12.630 -7.200 -18.155 1.00 82.12 175 GLN A CA 1
ATOM 1334 C C . GLN A 1 175 ? 12.770 -7.809 -19.556 1.00 82.12 175 GLN A C 1
ATOM 1336 O O . GLN A 1 175 ? 11.991 -8.687 -19.936 1.00 82.12 175 GLN A O 1
ATOM 1341 N N . CYS A 1 176 ? 13.740 -7.354 -20.353 1.00 82.19 176 CYS A N 1
ATOM 1342 C CA . CYS A 1 176 ? 13.900 -7.842 -21.720 1.00 82.19 176 CYS A CA 1
ATOM 1343 C C . CYS A 1 176 ? 14.611 -9.197 -21.760 1.00 82.19 176 CYS A C 1
ATOM 1345 O O . CYS A 1 176 ? 14.185 -10.073 -22.512 1.00 82.19 176 CYS A O 1
ATOM 1347 N N . MET A 1 177 ? 15.683 -9.386 -20.977 1.00 85.44 177 MET A N 1
ATOM 1348 C CA . MET A 1 177 ? 16.452 -10.632 -21.037 1.00 85.44 177 MET A CA 1
ATOM 1349 C C . MET A 1 177 ? 15.709 -11.781 -20.364 1.00 85.44 177 MET A C 1
ATOM 1351 O O . MET A 1 177 ? 15.679 -12.853 -20.964 1.00 85.44 177 MET A O 1
ATOM 1355 N N . GLN A 1 178 ? 15.054 -11.566 -19.212 1.00 83.75 178 GLN A N 1
ATOM 1356 C CA . GLN A 1 178 ? 14.276 -12.632 -18.560 1.00 83.75 178 GLN A CA 1
ATOM 1357 C C . GLN A 1 178 ? 13.123 -13.090 -19.453 1.00 83.75 178 GLN A C 1
ATOM 1359 O O . GLN A 1 178 ? 12.947 -14.283 -19.661 1.00 83.75 178 GLN A O 1
ATOM 1364 N N . CYS A 1 179 ? 12.386 -12.167 -20.082 1.00 82.38 179 CYS A N 1
ATOM 1365 C CA . CYS A 1 179 ? 11.309 -12.552 -20.996 1.00 82.38 179 CYS A CA 1
ATOM 1366 C C . CYS A 1 179 ? 11.838 -13.349 -22.199 1.00 82.38 179 CYS A C 1
ATOM 1368 O O . CYS A 1 179 ? 11.290 -14.398 -22.531 1.00 82.38 179 CYS A O 1
ATOM 1370 N N . HIS A 1 180 ? 12.918 -12.890 -22.843 1.00 85.19 180 HIS A N 1
ATOM 1371 C CA . HIS A 1 180 ? 13.535 -13.621 -23.954 1.00 85.19 180 HIS A CA 1
ATOM 1372 C C . HIS A 1 180 ? 14.039 -15.013 -23.545 1.00 85.19 180 HIS A C 1
ATOM 1374 O O . HIS A 1 180 ? 13.921 -15.957 -24.331 1.00 85.19 180 HIS A O 1
ATOM 1380 N N . GLU A 1 181 ? 14.568 -15.142 -22.328 1.00 86.94 181 GLU A N 1
ATOM 1381 C CA . GLU A 1 181 ? 14.977 -16.413 -21.735 1.00 86.94 181 GLU A CA 1
ATOM 1382 C C . GLU A 1 181 ? 13.771 -17.334 -21.496 1.00 86.94 181 GLU A C 1
ATOM 1384 O O . GLU A 1 181 ? 13.769 -18.468 -21.975 1.00 86.94 181 GLU A O 1
ATOM 1389 N N . GLU A 1 182 ? 12.709 -16.834 -20.860 1.00 84.12 182 GLU A N 1
ATOM 1390 C CA . GLU A 1 182 ? 11.478 -17.580 -20.567 1.00 84.12 182 GLU A CA 1
ATOM 1391 C C . GLU A 1 182 ? 10.787 -18.103 -21.831 1.00 84.12 182 GLU A C 1
ATOM 1393 O O . GLU A 1 182 ? 10.330 -19.247 -21.878 1.00 84.12 182 GLU A O 1
ATOM 1398 N N . VAL A 1 183 ? 10.712 -17.279 -22.881 1.00 81.31 183 VAL A N 1
ATOM 1399 C CA . VAL A 1 183 ? 10.092 -17.677 -24.156 1.00 81.31 183 VAL A CA 1
ATOM 1400 C C . VAL A 1 183 ? 11.066 -18.409 -25.085 1.00 81.31 183 VAL A C 1
ATOM 1402 O O . VAL A 1 183 ? 10.655 -18.877 -26.153 1.00 81.31 183 VAL A O 1
ATOM 1405 N N . GLY A 1 184 ? 12.351 -18.483 -24.720 1.00 82.19 184 GLY A N 1
ATOM 1406 C CA . GLY A 1 184 ? 13.424 -19.095 -25.505 1.00 82.19 184 GLY A CA 1
ATOM 1407 C C . GLY A 1 184 ? 13.648 -18.449 -26.878 1.00 82.19 184 GLY A C 1
ATOM 1408 O O . GLY A 1 184 ? 14.151 -19.103 -27.796 1.00 82.19 184 GLY A O 1
ATOM 1409 N N . LYS A 1 185 ? 13.238 -17.189 -27.067 1.00 79.69 185 LYS A N 1
ATOM 1410 C CA . LYS A 1 185 ? 13.339 -16.451 -28.338 1.00 79.69 185 LYS A CA 1
ATOM 1411 C C . LYS A 1 185 ? 13.867 -15.044 -28.095 1.00 79.69 185 LYS A C 1
ATOM 1413 O O . LYS A 1 185 ? 13.488 -14.387 -27.138 1.00 79.69 185 LYS A O 1
ATOM 1418 N N . GLY A 1 186 ? 14.668 -14.554 -29.041 1.00 78.56 186 GLY A N 1
ATOM 1419 C CA . GLY A 1 186 ? 15.309 -13.241 -28.948 1.00 78.56 186 GLY A CA 1
ATOM 1420 C C . GLY A 1 186 ? 16.719 -13.313 -28.345 1.00 78.56 186 GLY A C 1
ATOM 1421 O O . GLY A 1 186 ? 17.232 -14.402 -28.093 1.00 78.56 186 GLY A O 1
ATOM 1422 N N . PRO A 1 187 ? 17.414 -12.172 -28.219 1.00 81.94 187 PRO A N 1
ATOM 1423 C CA . PRO A 1 187 ? 18.711 -12.098 -27.552 1.00 81.94 187 PRO A CA 1
ATOM 1424 C C . PRO A 1 187 ? 18.568 -12.171 -26.021 1.00 81.94 187 PRO A C 1
ATOM 1426 O O . PRO A 1 187 ? 17.962 -11.287 -25.421 1.00 81.94 187 PRO A O 1
ATOM 1429 N N . PHE A 1 188 ? 19.163 -13.195 -25.407 1.00 84.19 188 PHE A N 1
ATOM 1430 C CA . PHE A 1 188 ? 19.337 -13.350 -23.955 1.00 84.19 188 PHE A CA 1
ATOM 1431 C C . PHE A 1 188 ? 20.689 -14.030 -23.651 1.00 84.19 188 PHE A C 1
ATOM 1433 O O . PHE A 1 188 ? 21.302 -14.617 -24.552 1.00 84.19 188 PHE A O 1
ATOM 1440 N N . GLY A 1 189 ? 21.177 -13.908 -22.412 1.00 79.88 189 GLY A N 1
ATOM 1441 C CA . GLY A 1 189 ? 22.474 -14.432 -21.957 1.00 79.88 189 GLY A CA 1
ATOM 1442 C C . GLY A 1 189 ? 23.713 -13.636 -22.407 1.00 79.88 189 GLY A C 1
ATOM 1443 O O . GLY A 1 189 ? 23.663 -12.827 -23.336 1.00 79.88 189 GLY A O 1
ATOM 1444 N N . ASP A 1 190 ? 24.852 -13.913 -21.767 1.00 78.19 190 ASP A N 1
ATOM 1445 C CA . ASP A 1 190 ? 26.102 -13.129 -21.853 1.00 78.19 190 ASP A CA 1
ATOM 1446 C C . ASP A 1 190 ? 26.708 -13.007 -23.261 1.00 78.19 190 ASP A C 1
ATOM 1448 O O . ASP A 1 190 ? 27.501 -12.110 -23.539 1.00 78.19 190 ASP A O 1
ATOM 1452 N N . GLN A 1 191 ? 26.354 -13.903 -24.185 1.00 78.56 191 GLN A N 1
ATOM 1453 C CA . GLN A 1 191 ? 26.854 -13.864 -25.566 1.00 78.56 191 GLN A CA 1
ATOM 1454 C C . GLN A 1 191 ? 25.999 -12.994 -26.498 1.00 78.56 191 GLN A C 1
ATOM 1456 O O . GLN A 1 191 ? 26.346 -12.814 -27.666 1.00 78.56 191 GLN A O 1
ATOM 1461 N N . SER A 1 192 ? 24.886 -12.450 -26.003 1.00 82.62 192 SER A N 1
ATOM 1462 C CA . SER A 1 192 ? 23.917 -11.701 -26.807 1.00 82.62 192 SER A CA 1
ATOM 1463 C C . SER A 1 192 ? 24.058 -10.178 -26.697 1.00 82.62 192 SER A C 1
ATOM 1465 O O . SER A 1 192 ? 23.292 -9.465 -27.344 1.00 82.62 192 SER A O 1
ATOM 1467 N N . CYS A 1 193 ? 25.035 -9.652 -25.947 1.00 82.50 193 CYS A N 1
ATOM 1468 C CA . CYS A 1 193 ? 25.173 -8.213 -25.658 1.00 82.50 193 CYS A CA 1
ATOM 1469 C C . CYS A 1 193 ? 25.187 -7.341 -26.928 1.00 82.50 193 CYS A C 1
ATOM 1471 O O . CYS A 1 193 ? 24.481 -6.337 -27.031 1.00 82.50 193 CYS A O 1
ATOM 1473 N N . ASN A 1 194 ? 25.934 -7.768 -27.950 1.00 84.62 194 ASN A N 1
ATOM 1474 C CA . ASN A 1 194 ? 26.072 -7.072 -29.237 1.00 84.62 194 ASN A CA 1
ATOM 1475 C C . ASN A 1 194 ? 24.826 -7.159 -30.141 1.00 84.62 194 ASN A C 1
ATOM 1477 O O . ASN A 1 194 ? 24.800 -6.594 -31.238 1.00 84.62 194 ASN A O 1
ATOM 1481 N N . ARG A 1 195 ? 23.803 -7.915 -29.737 1.00 80.31 195 ARG A N 1
ATOM 1482 C CA . ARG A 1 195 ? 22.534 -8.007 -30.464 1.00 80.31 195 ARG A CA 1
ATOM 1483 C C . ARG A 1 195 ? 21.585 -6.877 -30.074 1.00 80.31 195 ARG A C 1
ATOM 1485 O O . ARG A 1 195 ? 20.760 -6.513 -30.906 1.00 80.31 195 ARG A O 1
ATOM 1492 N N . CYS A 1 196 ? 21.757 -6.308 -28.879 1.00 78.06 196 CYS A N 1
ATOM 1493 C CA . CYS A 1 196 ? 20.985 -5.171 -28.371 1.00 78.06 196 CYS A CA 1
ATOM 1494 C C . CYS A 1 196 ? 21.798 -3.865 -28.395 1.00 78.06 196 CYS A C 1
ATOM 1496 O O . CYS A 1 196 ? 21.294 -2.842 -28.847 1.00 78.06 196 CYS A O 1
ATOM 1498 N N . HIS A 1 197 ? 23.075 -3.898 -27.999 1.00 81.50 197 HIS A N 1
ATOM 1499 C CA . HIS A 1 197 ? 23.971 -2.732 -27.986 1.00 81.50 197 HIS A CA 1
ATOM 1500 C C . HIS A 1 197 ? 24.702 -2.546 -29.319 1.00 81.50 197 HIS A C 1
ATOM 1502 O O . HIS A 1 197 ? 25.928 -2.640 -29.397 1.00 81.50 197 HIS A O 1
ATOM 1508 N N . ARG A 1 198 ? 23.948 -2.338 -30.400 1.00 71.19 198 ARG A N 1
ATOM 1509 C CA . ARG A 1 198 ? 24.529 -2.025 -31.711 1.00 71.19 198 ARG A CA 1
ATOM 1510 C C . ARG A 1 198 ? 24.700 -0.512 -31.841 1.00 71.19 198 ARG A C 1
ATOM 1512 O O . ARG A 1 198 ? 23.698 0.196 -31.840 1.00 71.19 198 ARG A O 1
ATOM 1519 N N . ASN A 1 199 ? 25.951 -0.058 -31.932 1.00 51.62 199 ASN A N 1
ATOM 1520 C CA . ASN A 1 199 ? 26.293 1.307 -32.350 1.00 51.62 199 ASN A CA 1
ATOM 1521 C C . ASN A 1 199 ? 26.085 1.481 -33.855 1.00 51.62 199 ASN A C 1
ATOM 1523 O O . ASN A 1 199 ? 26.440 0.537 -34.600 1.00 51.62 199 ASN A O 1
#

Radius of gyration: 23.26 Å; Cα contacts (8 Å, |Δi|>4): 180; chains: 1; bounding box: 52×43×60 Å

Foldseek 3Di:
DVVCVVVVHDPCLQQVPPPDPPPPDRDPLCLQFPLDPDVVNVVPNVPPPDPVCLCVQFPWDFADWPDDDVVCCVPPNPDPCLQAPDCVVPVDDDDLCVQADCQDDDPRHHPVCSNVVSVCVPVVVLVVVPPNSSVVTTPGDAAVVRHSTHDPVCQVPPDPPRNPHHHPVVSCLVSVQVVCVVVVHDQHDPVRPCVPPPD

Solvent-accessible surface area (backbone atoms only — not comparable to full-atom values): 12234 Å² total; per-residue (Å²): 117,67,67,47,58,74,72,74,49,57,74,50,80,75,30,87,76,40,83,43,97,82,57,92,64,73,74,63,67,62,76,78,20,31,88,59,92,45,74,65,50,66,60,47,46,76,74,73,50,63,77,91,55,47,54,79,74,43,44,68,48,73,47,63,67,66,68,59,69,67,66,47,43,73,75,71,50,91,49,72,56,77,70,42,69,52,63,91,81,39,86,61,89,70,68,65,67,81,77,22,39,93,55,62,56,93,92,42,51,16,37,67,57,50,52,47,55,48,50,40,76,78,41,45,73,35,62,73,50,41,74,66,28,48,50,70,42,21,40,70,36,48,16,91,68,74,37,61,43,48,25,76,62,74,48,57,54,102,50,100,84,54,54,98,61,57,41,35,67,56,47,48,48,54,59,51,27,50,51,17,53,77,71,73,47,78,65,42,67,91,89,26,56,70,76,73,67,67,129

Sequence (199 aa):
MDYVKEIGKDCVDCHHEGKKPTLSSAVPCGSCHATEFNAEFSSDHQTNLPQETCVRCHHVELGKLTYDHDTHAEQYASACTDCHHDAEIEAEPGACNQCHGEKADGNTPSLRDAVHSKCESCHADMYEKKLEGCSECHELLPGKSGSPQPACNSCHYEKEDAIPLPQRMDSFHDQCMQCHEEVGKGPFGDQSCNRCHRN

Secondary structure (DSSP, 8-state):
-HHHHHTT--HHHH-TTTT-TT--SPPPHHHHS-S---HHHHHHHHHHS-GGGGGGTSPPEEEEE---HHHHHHHH-SSGGGTS--TTT-SS---GGGT--SS-BTTB--HHHHHHHHHHHHHHHHHHTTHHHHHHHEEEEPPTTSSSS--GGGT--SSTT--SS--HHHHHIIIIIHHHHHTT-SS-STT-HHHH---

Mean predicted aligned error: 11.3 Å

Nearest PDB structures (foldseek):
  3cao-assembly1_A  TM=7.306E-01  e=5.270E-03  Desulfocurvibacter africanus